Protein 2CIO (pdb70)

Sequence (216 aa):
IPEEYVDWRQQKGAVVTPVKNQGSSCGSWAFSAVVTIIEGIIKIRTGNLNQYSEQELLDCDRRSYGCNGGYPWSSALQQLLVAQYGIHYRNNTYPYEGVVQRYCRSRREEKGPYAAKTDGVRQVQPYNEGALLYSIANQPVSVVVLEAAGKDFQLYRRGGIFVGPCGNNKVDHAVAAVGYGPNYILIIKNSWGTGWGENGYIRIKRGTGNSYYGVCGLYTSSFYPVKNGGLSL

CATH classification: 3.90.70.10

Organism: Carica papaya (NCBI:txid3649)

Radius of gyration: 15.77 Å; Cα contacts (8 Å, |Δi|>4): 605; chains: 2; bounding box: 42×38×37 Å

B-factor: mean 19.83, std 9.36, range [5.25, 65.77]

Foldseek 3Di:
DDQKFFVVVVVQADAAAALPQFQQLLQLLQSQVQWVCCVVPVDRFGWASLLLLQPLVCADRSVGGHVQSSQACCAVARTAGCVLHPDDNGHDHRCQVVSDHHPGGFNHKDWFDFLDVVSVQVVLNVTKKKWWFAQPDVQNVQAAEDAAADPADQPTDHIWIFNMAHDFFTKIAARRALRHYPRRIHTYGDDDPGSCGRRSGRGIMMHTHHD/DDDDD

Solvent-accessible surface area: 9192 Å² total

Secondary structure (P-SEA, 3-state):
cccccccccccccccccccccccccaaaaaaaaaaaaaaaccbbbbbbaaaaaaccccccccccccaaaaaaaaaaccccccccccccccccccccccccccccccccccccccccaaaaaaaaaabbbbbccccccccccccccccccccccccccbbbbbccccccbbbbbbcccccccccccccccccccccccccccccbbbbbbcc/ccccc

GO terms:
  GO:0005515 protein binding (F, IPI)
  GO:0097655 serpin family protein binding (F, IPI)

Structure (mmCIF, N/CA/C/O backbone):
data_2CIO
#
_entry.id   2CIO
#
_cell.length_a   42.323
_cell.length_b   46.118
_cell.length_c   95.697
_cell.angle_alpha   90.00
_cell.angle_beta   90.00
_cell.angle_gamma   90.00
#
_symmetry.space_group_name_H-M   'P 21 21 21'
#
loop_
_entity.id
_entity.type
_entity.pdbx_description
1 polymer PAPAIN
2 polymer 'INHIBITOR OF CYSTEINE PEPTIDASE'
3 non-polymer GLYCEROL
4 non-polymer 'ACETATE ION'
5 water water
#
loop_
_atom_site.group_PDB
_atom_site.id
_atom_site.type_symbol
_atom_site.label_atom_id
_atom_site.label_alt_id
_atom_site.label_comp_id
_atom_site.label_asym_id
_atom_site.label_entity_id
_atom_site.label_seq_id
_atom_site.pdbx_PDB_ins_code
_atom_site.Cartn_x
_atom_site.Cartn_y
_atom_site.Cartn_z
_atom_site.occupancy
_atom_site.B_iso_or_equiv
_atom_site.auth_seq_id
_atom_site.auth_comp_id
_atom_site.auth_asym_id
_atom_site.auth_atom_id
_atom_site.pdbx_PDB_model_num
ATOM 1 N N . ILE A 1 1 ? 23.107 -10.870 19.305 1.00 19.33 1 ILE A N 1
ATOM 2 C CA . ILE A 1 1 ? 22.750 -9.992 18.136 1.00 18.88 1 ILE A CA 1
ATOM 3 C C . ILE A 1 1 ? 23.950 -9.103 17.774 1.00 19.58 1 ILE A C 1
ATOM 4 O O . ILE A 1 1 ? 24.728 -8.741 18.663 1.00 19.31 1 ILE A O 1
ATOM 9 N N . PRO A 1 2 ? 24.102 -8.752 16.469 1.00 19.25 2 PRO A N 1
ATOM 10 C CA . PRO A 1 2 ? 25.293 -8.043 15.994 1.00 18.93 2 PRO A CA 1
ATOM 11 C C . PRO A 1 2 ? 25.361 -6.583 16.432 1.00 17.51 2 PRO A C 1
ATOM 12 O O . PRO A 1 2 ? 24.356 -6.042 16.930 1.00 16.64 2 PRO A O 1
ATOM 16 N N . GLU A 1 3 ? 26.520 -5.939 16.229 1.00 16.25 3 GLU A N 1
ATOM 17 C CA A GLU A 1 3 ? 26.732 -4.567 16.666 0.70 15.56 3 GLU A CA 1
ATOM 18 C CA B GLU A 1 3 ? 26.690 -4.569 16.685 0.30 15.52 3 GLU A CA 1
ATOM 19 C C . GLU A 1 3 ? 25.986 -3.543 15.801 1.00 14.57 3 GLU A C 1
ATOM 20 O O . GLU A 1 3 ? 25.715 -2.436 16.251 1.00 14.17 3 GLU A O 1
ATOM 31 N N . TYR A 1 4 ? 25.677 -3.931 14.561 1.00 13.98 4 TYR A N 1
ATOM 32 C CA . TYR A 1 4 ? 24.991 -3.049 13.589 1.00 13.87 4 TYR A CA 1
ATOM 33 C C . TYR A 1 4 ? 23.814 -3.749 12.949 1.00 13.29 4 TYR A C 1
ATOM 34 O O . TYR A 1 4 ? 23.944 -4.890 12.488 1.00 13.84 4 TYR A O 1
ATOM 43 N N . VAL A 1 5 ? 22.688 -3.033 12.860 1.00 12.34 5 VAL A N 1
ATOM 44 C CA . VAL A 1 5 ? 21.554 -3.470 12.078 1.00 12.69 5 VAL A CA 1
ATOM 45 C C . VAL A 1 5 ? 21.021 -2.239 11.372 1.00 11.76 5 VAL A C 1
ATOM 46 O O . VAL A 1 5 ? 20.875 -1.165 11.995 1.00 11.62 5 VAL A O 1
ATOM 50 N N . ASP A 1 6 ? 20.733 -2.381 10.084 1.00 12.37 6 ASP A N 1
ATOM 51 C CA . ASP A 1 6 ? 20.117 -1.258 9.378 1.00 12.57 6 ASP A CA 1
ATOM 52 C C . ASP A 1 6 ? 19.211 -1.811 8.299 1.00 12.55 6 ASP A C 1
ATOM 53 O O . ASP A 1 6 ? 19.690 -2.208 7.236 1.00 13.74 6 ASP A O 1
ATOM 58 N N . TRP A 1 7 ? 17.902 -1.811 8.574 1.00 11.67 7 TRP A N 1
ATOM 59 C CA . TRP A 1 7 ? 16.962 -2.395 7.609 1.00 12.64 7 TRP A CA 1
ATOM 60 C C . TRP A 1 7 ? 16.919 -1.661 6.288 1.00 12.96 7 TRP A C 1
ATOM 61 O O . TRP A 1 7 ? 16.492 -2.244 5.292 1.00 13.09 7 TRP A O 1
ATOM 72 N N . ARG A 1 8 ? 17.395 -0.422 6.263 1.00 13.31 8 ARG A N 1
ATOM 73 C CA . ARG A 1 8 ? 17.418 0.323 4.982 1.00 15.00 8 ARG A CA 1
ATOM 74 C C . ARG A 1 8 ? 18.353 -0.338 4.009 1.00 17.75 8 ARG A C 1
ATOM 75 O O . ARG A 1 8 ? 18.073 -0.380 2.818 1.00 18.27 8 ARG A O 1
ATOM 83 N N . GLN A 1 9 ? 19.455 -0.858 4.542 1.00 19.11 9 GLN A N 1
ATOM 84 C CA A GLN A 1 9 ? 20.492 -1.442 3.692 0.70 21.15 9 GLN A CA 1
ATOM 85 C CA B GLN A 1 9 ? 20.531 -1.493 3.768 0.30 20.73 9 GLN A CA 1
ATOM 86 C C . GLN A 1 9 ? 20.082 -2.816 3.182 1.00 21.67 9 GLN A C 1
ATOM 87 O O . GLN A 1 9 ? 20.652 -3.315 2.195 1.00 22.64 9 GLN A O 1
ATOM 98 N N . LYS A 1 10 ? 19.072 -3.404 3.810 1.00 22.48 10 LYS A N 1
ATOM 99 C CA . LYS A 1 10 ? 18.526 -4.676 3.374 1.00 22.95 10 LYS A CA 1
ATOM 100 C C . LYS A 1 10 ? 17.290 -4.506 2.471 1.00 22.48 10 LYS A C 1
ATOM 101 O O . LYS A 1 10 ? 16.599 -5.488 2.163 1.00 24.16 10 LYS A O 1
ATOM 107 N N . GLY A 1 11 ? 17.052 -3.272 2.019 1.00 20.50 11 GLY A N 1
ATOM 108 C CA . GLY A 1 11 ? 15.917 -2.970 1.139 1.00 18.31 11 GLY A CA 1
ATOM 109 C C . GLY A 1 11 ? 14.551 -3.189 1.790 1.00 17.34 11 GLY A C 1
ATOM 110 O O . GLY A 1 11 ? 13.572 -3.475 1.081 1.00 17.41 11 GLY A O 1
ATOM 111 N N . ALA A 1 12 ? 14.463 -3.014 3.118 1.00 15.77 12 ALA A N 1
ATOM 112 C CA . ALA A 1 12 ? 13.198 -3.252 3.854 1.00 14.60 12 ALA A CA 1
ATOM 113 C C . ALA A 1 12 ? 12.508 -1.957 4.352 1.00 13.28 12 ALA A C 1
ATOM 114 O O . ALA A 1 12 ? 11.546 -2.003 5.107 1.00 13.30 12 ALA A O 1
ATOM 116 N N . VAL A 1 13 ? 13.010 -0.810 3.914 1.00 11.57 13 VAL A N 1
ATOM 117 C CA A VAL A 1 13 ? 12.483 0.487 4.341 0.70 10.82 13 VAL A CA 1
ATOM 118 C CA B VAL A 1 13 ? 12.434 0.470 4.325 0.30 11.52 13 VAL A CA 1
ATOM 119 C C . VAL A 1 13 ? 12.192 1.353 3.111 1.00 10.63 13 VAL A C 1
ATOM 120 O O . VAL A 1 13 ? 13.025 1.468 2.227 1.00 12.07 13 VAL A O 1
ATOM 127 N N . THR A 1 14 ? 11.005 1.938 3.058 1.00 9.42 14 THR A N 1
ATOM 128 C CA . THR A 1 14 ? 10.606 2.807 1.964 1.00 9.09 14 THR A CA 1
ATOM 129 C C . THR A 1 14 ? 11.003 4.285 2.245 1.00 9.02 14 THR A C 1
ATOM 130 O O . THR A 1 14 ? 11.480 4.631 3.341 1.00 9.63 14 THR A O 1
ATOM 134 N N . PRO A 1 15 ? 10.832 5.190 1.256 1.00 9.27 15 PRO A N 1
ATOM 135 C CA . PRO A 1 15 ? 11.219 6.587 1.523 1.00 9.52 15 PRO A CA 1
ATOM 136 C C . PRO A 1 15 ? 10.524 7.248 2.733 1.00 8.75 15 PRO A C 1
ATOM 137 O O . PRO A 1 15 ? 9.436 6.818 3.164 1.00 9.31 15 PRO A O 1
ATOM 141 N N . VAL A 1 16 ? 11.159 8.284 3.271 1.00 8.55 16 VAL A N 1
ATOM 142 C CA . VAL A 1 16 ? 10.610 9.045 4.397 1.00 9.15 16 VAL A CA 1
ATOM 143 C C . VAL A 1 16 ? 9.378 9.811 3.967 1.00 8.89 16 VAL A C 1
ATOM 144 O O . VAL A 1 16 ? 9.342 10.449 2.888 1.00 9.15 16 VAL A O 1
ATOM 148 N N . LYS A 1 17 ? 8.383 9.765 4.862 1.00 7.83 17 LYS A N 1
ATOM 149 C CA . LYS A 1 17 ? 7.091 10.364 4.620 1.00 9.40 17 LYS A CA 1
ATOM 150 C C . LYS A 1 17 ? 6.908 11.594 5.506 1.00 9.05 17 LYS A C 1
ATOM 151 O O . LYS A 1 17 ? 7.707 11.838 6.446 1.00 9.57 17 LYS A O 1
ATOM 157 N N . ASN A 1 18 ? 5.837 12.344 5.234 1.00 10.27 18 ASN A N 1
ATOM 158 C CA . ASN A 1 18 ? 5.538 13.571 5.982 1.00 10.78 18 ASN A CA 1
ATOM 159 C C . ASN A 1 18 ? 4.085 13.517 6.382 1.00 10.86 18 ASN A C 1
ATOM 160 O O . ASN A 1 18 ? 3.212 13.609 5.521 1.00 11.86 18 ASN A O 1
ATOM 165 N N . GLN A 1 19 ? 3.821 13.388 7.684 1.00 10.08 19 GLN A N 1
ATOM 166 C CA . GLN A 1 19 ? 2.444 13.314 8.145 1.00 11.26 19 GLN A CA 1
ATOM 167 C C . GLN A 1 19 ? 1.758 14.676 7.993 1.00 12.17 19 GLN A C 1
ATOM 168 O O . GLN A 1 19 ? 0.519 14.743 8.018 1.00 12.27 19 GLN A O 1
ATOM 174 N N . GLY A 1 20 ? 2.531 15.750 7.842 1.00 12.02 20 GLY A N 1
ATOM 175 C CA . GLY A 1 20 ? 1.950 17.084 7.734 1.00 15.20 20 GLY A CA 1
ATOM 176 C C . GLY A 1 20 ? 1.261 17.528 9.031 1.00 16.57 20 GLY A C 1
ATOM 177 O O . GLY A 1 20 ? 1.635 17.113 10.132 1.00 17.07 20 GLY A O 1
ATOM 178 N N . SER A 1 21 ? 0.236 18.362 8.869 1.00 17.96 21 SER A N 1
ATOM 179 C CA A SER A 1 21 ? -0.498 18.958 9.991 0.80 19.69 21 SER A CA 1
ATOM 180 C CA B SER A 1 21 ? -0.502 18.947 9.991 0.20 18.42 21 SER A CA 1
ATOM 181 C C . SER A 1 21 ? -1.640 18.023 10.420 1.00 19.20 21 SER A C 1
ATOM 182 O O . SER A 1 21 ? -2.823 18.413 10.444 1.00 21.48 21 SER A O 1
ATOM 187 N N . CYS A 1 22 ? -1.291 16.791 10.747 1.00 16.40 22 CYS A N 1
ATOM 188 C CA . CYS A 1 22 ? -2.241 15.758 11.147 1.00 14.70 22 CYS A CA 1
ATOM 189 C C . CYS A 1 22 ? -1.495 14.850 12.121 1.00 14.55 22 CYS A C 1
ATOM 190 O O . CYS A 1 22 ? -0.361 14.432 11.831 1.00 13.65 22 CYS A O 1
ATOM 193 N N . GLY A 1 23 ? -2.099 14.543 13.277 1.00 14.04 23 GLY A N 1
ATOM 194 C CA . GLY A 1 23 ? -1.472 13.647 14.259 1.00 13.36 23 GLY A CA 1
ATOM 195 C C . GLY A 1 23 ? -1.675 12.181 13.923 1.00 13.27 23 GLY A C 1
ATOM 196 O O . GLY A 1 23 ? -2.291 11.415 14.670 1.00 14.31 23 GLY A O 1
ATOM 197 N N . SER A 1 24 ? -1.161 11.804 12.752 1.00 11.41 24 SER A N 1
ATOM 198 C CA . SER A 1 24 ? -1.316 10.450 12.219 1.00 10.27 24 SER A CA 1
ATOM 199 C C . SER A 1 24 ? -0.036 9.618 12.354 1.00 10.10 24 SER A C 1
ATOM 200 O O . SER A 1 24 ? 0.094 8.541 11.751 1.00 9.81 24 SER A O 1
ATOM 212 N N . TRP A 1 26 ? 0.930 7.570 14.482 1.00 10.13 26 TRP A N 1
ATOM 213 C CA . TRP A 1 26 ? 0.659 6.211 14.877 1.00 10.99 26 TRP A CA 1
ATOM 214 C C . TRP A 1 26 ? 0.450 5.298 13.673 1.00 10.48 26 TRP A C 1
ATOM 215 O O . TRP A 1 26 ? 0.865 4.134 13.662 1.00 11.15 26 TRP A O 1
ATOM 226 N N . ALA A 1 27 ? -0.227 5.832 12.654 1.00 10.81 27 ALA A N 1
ATOM 227 C CA . ALA A 1 27 ? -0.462 5.103 11.410 1.00 10.55 27 ALA A CA 1
ATOM 228 C C . ALA A 1 27 ? 0.828 4.977 10.579 1.00 9.11 27 ALA A C 1
ATOM 229 O O . ALA A 1 27 ? 1.088 3.933 9.965 1.00 10.62 27 ALA A O 1
ATOM 231 N N . PHE A 1 28 ? 1.627 6.057 10.556 1.00 8.75 28 PHE A N 1
ATOM 232 C CA . PHE A 1 28 ? 2.932 6.005 9.869 1.00 8.54 28 PHE A CA 1
ATOM 233 C C . PHE A 1 28 ? 3.821 4.959 10.501 1.00 9.02 28 PHE A C 1
ATOM 234 O O . PHE A 1 28 ? 4.413 4.118 9.802 1.00 9.85 28 PHE A O 1
ATOM 242 N N . SER A 1 29 ? 3.897 5.002 11.823 1.00 9.43 29 SER A N 1
ATOM 243 C CA . SER A 1 29 ? 4.683 4.034 12.593 1.00 10.53 29 SER A CA 1
ATOM 244 C C . SER A 1 29 ? 4.300 2.579 12.286 1.00 10.31 29 SER A C 1
ATOM 245 O O . SER A 1 29 ? 5.126 1.725 11.932 1.00 11.10 29 SER A O 1
ATOM 248 N N . ALA A 1 30 ? 2.995 2.300 12.357 1.00 9.76 30 ALA A N 1
ATOM 249 C CA . ALA A 1 30 ? 2.517 0.964 12.049 1.00 11.10 30 ALA A CA 1
ATOM 250 C C . ALA A 1 30 ? 2.905 0.572 10.601 1.00 10.40 30 ALA A C 1
ATOM 251 O O . ALA A 1 30 ? 3.401 -0.546 10.333 1.00 11.58 30 ALA A O 1
ATOM 253 N N . VAL A 1 31 ? 2.692 1.492 9.642 1.00 10.12 31 VAL A N 1
ATOM 254 C CA . VAL A 1 31 ? 2.988 1.145 8.256 1.00 10.55 31 VAL A CA 1
ATOM 255 C C . VAL A 1 31 ? 4.471 0.797 8.051 1.00 10.63 31 VAL A C 1
ATOM 256 O O . VAL A 1 31 ? 4.790 -0.124 7.306 1.00 10.69 31 VAL A O 1
ATOM 260 N N . VAL A 1 32 ? 5.376 1.504 8.734 1.00 9.75 32 VAL A N 1
ATOM 261 C CA . VAL A 1 32 ? 6.810 1.174 8.555 1.00 9.84 32 VAL A CA 1
ATOM 262 C C . VAL A 1 32 ? 7.060 -0.296 8.922 1.00 10.39 32 VAL A C 1
ATOM 263 O O . VAL A 1 32 ? 7.800 -0.989 8.244 1.00 11.46 32 VAL A O 1
ATOM 267 N N . THR A 1 33 ? 6.427 -0.743 10.002 1.00 12.03 33 THR A N 1
ATOM 268 C CA . THR A 1 33 ? 6.642 -2.109 10.444 1.00 12.51 33 THR A CA 1
ATOM 269 C C . THR A 1 33 ? 6.052 -3.127 9.476 1.00 12.74 33 THR A C 1
ATOM 270 O O . THR A 1 33 ? 6.604 -4.206 9.295 1.00 13.69 33 THR A O 1
ATOM 274 N N . ILE A 1 34 ? 4.917 -2.768 8.870 1.00 12.46 34 ILE A N 1
ATOM 275 C CA A ILE A 1 34 ? 4.280 -3.648 7.877 0.60 12.86 34 ILE A CA 1
ATOM 276 C CA B ILE A 1 34 ? 4.272 -3.639 7.874 0.40 13.07 34 ILE A CA 1
ATOM 277 C C . ILE A 1 34 ? 5.106 -3.736 6.594 1.00 12.59 34 ILE A C 1
ATOM 278 O O . ILE A 1 34 ? 5.321 -4.821 6.037 1.00 14.04 34 ILE A O 1
ATOM 287 N N . GLU A 1 35 ? 5.585 -2.592 6.112 1.00 12.68 35 GLU A N 1
ATOM 288 C CA . GLU A 1 35 ? 6.461 -2.569 4.959 1.00 13.25 35 GLU A CA 1
ATOM 289 C C . GLU A 1 35 ? 7.681 -3.443 5.205 1.00 13.81 35 GLU A C 1
ATOM 290 O O . GLU A 1 35 ? 8.066 -4.223 4.349 1.00 14.73 35 GLU A O 1
ATOM 296 N N . GLY A 1 36 ? 8.242 -3.321 6.399 1.00 14.92 36 GLY A N 1
ATOM 297 C CA . GLY A 1 36 ? 9.393 -4.140 6.800 1.00 15.30 36 GLY A CA 1
ATOM 298 C C . GLY A 1 36 ? 9.112 -5.632 6.863 1.00 17.00 36 GLY A C 1
ATOM 299 O O . GLY A 1 36 ? 9.860 -6.410 6.260 1.00 17.56 36 GLY A O 1
ATOM 300 N N . ILE A 1 37 ? 8.045 -6.038 7.566 1.00 17.73 37 ILE A N 1
ATOM 301 C CA . ILE A 1 37 ? 7.795 -7.489 7.725 1.00 18.98 37 ILE A CA 1
ATOM 302 C C . ILE A 1 37 ? 7.405 -8.148 6.391 1.00 19.76 37 ILE A C 1
ATOM 303 O O . ILE A 1 37 ? 7.772 -9.294 6.108 1.00 20.17 37 ILE A O 1
ATOM 308 N N . ILE A 1 38 ? 6.687 -7.412 5.545 1.00 19.06 38 ILE A N 1
ATOM 309 C CA . ILE A 1 38 ? 6.384 -7.950 4.222 1.00 20.02 38 ILE A CA 1
ATOM 310 C C . ILE A 1 38 ? 7.646 -8.202 3.380 1.00 20.44 38 ILE A C 1
ATOM 311 O O . ILE A 1 38 ? 7.771 -9.250 2.742 1.00 21.22 38 ILE A O 1
ATOM 316 N N . LYS A 1 39 ? 8.581 -7.245 3.375 1.00 20.37 39 LYS A N 1
ATOM 317 C CA . LYS A 1 39 ? 9.853 -7.453 2.675 1.00 20.47 39 LYS A CA 1
ATOM 318 C C . LYS A 1 39 ? 10.616 -8.662 3.215 1.00 21.23 39 LYS A C 1
ATOM 319 O O . LYS A 1 39 ? 11.118 -9.484 2.440 1.00 21.31 39 LYS A O 1
ATOM 325 N N . ILE A 1 40 ? 10.674 -8.772 4.536 1.00 21.31 40 ILE A N 1
ATOM 326 C CA . ILE A 1 40 ? 11.454 -9.839 5.183 1.00 23.01 40 ILE A CA 1
ATOM 327 C C . ILE A 1 40 ? 10.849 -11.203 4.836 1.00 24.27 40 ILE A C 1
ATOM 328 O O . ILE A 1 40 ? 11.583 -12.141 4.480 1.00 24.79 40 ILE A O 1
ATOM 333 N N . ARG A 1 41 ? 9.522 -11.292 4.877 1.00 24.91 41 ARG A N 1
ATOM 334 C CA . ARG A 1 41 ? 8.842 -12.585 4.681 1.00 26.83 41 ARG A CA 1
ATOM 335 C C . ARG A 1 41 ? 8.606 -12.960 3.225 1.00 27.41 41 ARG A C 1
ATOM 336 O O . ARG A 1 41 ? 8.561 -14.146 2.907 1.00 28.51 41 ARG A O 1
ATOM 344 N N . THR A 1 42 ? 8.464 -11.982 2.334 1.00 27.20 42 THR A N 1
ATOM 345 C CA . THR A 1 42 ? 8.084 -12.258 0.941 1.00 27.27 42 THR A CA 1
ATOM 346 C C . THR A 1 42 ? 9.155 -11.844 -0.071 1.00 26.85 42 THR A C 1
ATOM 347 O O . THR A 1 42 ? 9.135 -12.268 -1.229 1.00 27.74 42 THR A O 1
ATOM 351 N N . GLY A 1 43 ? 10.097 -11.011 0.368 1.00 25.52 43 GLY A N 1
ATOM 352 C CA . GLY A 1 43 ? 11.107 -10.459 -0.525 1.00 24.31 43 GLY A CA 1
ATOM 353 C C . GLY A 1 43 ? 10.692 -9.273 -1.374 1.00 23.79 43 GLY A C 1
ATOM 354 O O . GLY A 1 43 ? 11.472 -8.807 -2.201 1.00 24.23 43 GLY A O 1
ATOM 355 N N . ASN A 1 44 ? 9.478 -8.758 -1.152 1.00 23.32 44 ASN A N 1
ATOM 356 C CA . ASN A 1 44 ? 8.988 -7.595 -1.872 1.00 22.79 44 ASN A CA 1
ATOM 357 C C . ASN A 1 44 ? 8.841 -6.393 -0.959 1.00 20.49 44 ASN A C 1
ATOM 358 O O . ASN A 1 44 ? 8.221 -6.508 0.089 1.00 20.46 44 ASN A O 1
ATOM 363 N N . LEU A 1 45 ? 9.402 -5.270 -1.382 1.00 18.53 45 LEU A N 1
ATOM 364 C CA . LEU A 1 45 ? 9.191 -3.995 -0.678 1.00 17.49 45 LEU A CA 1
ATOM 365 C C . LEU A 1 45 ? 8.084 -3.214 -1.364 1.00 16.96 45 LEU A C 1
ATOM 366 O O . LEU A 1 45 ? 8.182 -2.884 -2.538 1.00 17.52 45 LEU A O 1
ATOM 371 N N . ASN A 1 46 ? 7.027 -2.945 -0.616 1.00 15.88 46 ASN A N 1
ATOM 372 C CA . ASN A 1 46 ? 5.893 -2.168 -1.116 1.00 15.48 46 ASN A CA 1
ATOM 373 C C . ASN A 1 46 ? 5.599 -1.068 -0.102 1.00 14.83 46 ASN A C 1
ATOM 374 O O . ASN A 1 46 ? 5.968 -1.189 1.070 1.00 15.33 46 ASN A O 1
ATOM 379 N N . GLN A 1 47 ? 4.910 -0.033 -0.550 1.00 13.54 47 GLN A N 1
ATOM 380 C CA . GLN A 1 47 ? 4.353 0.985 0.360 1.00 12.17 47 GLN A CA 1
ATOM 381 C C . GLN A 1 47 ? 2.910 0.646 0.684 1.00 12.39 47 GLN A C 1
ATOM 382 O O . GLN A 1 47 ? 2.132 0.293 -0.230 1.00 12.84 47 GLN A O 1
ATOM 388 N N . TYR A 1 48 ? 2.556 0.751 1.964 1.00 10.76 48 TYR A N 1
ATOM 389 C CA . TYR A 1 48 ? 1.186 0.478 2.415 1.00 11.39 48 TYR A CA 1
ATOM 390 C C . TYR A 1 48 ? 0.519 1.734 2.960 1.00 10.37 48 TYR A C 1
ATOM 391 O O . TYR A 1 48 ? 1.175 2.760 3.166 1.00 10.32 48 TYR A O 1
ATOM 400 N N . SER A 1 49 ? -0.799 1.661 3.139 1.00 9.16 49 SER A N 1
ATOM 401 C CA . SER A 1 49 ? -1.590 2.870 3.329 1.00 9.26 49 SER A CA 1
ATOM 402 C C . SER A 1 49 ? -1.729 3.372 4.771 1.00 9.43 49 SER A C 1
ATOM 403 O O . SER A 1 49 ? -2.504 2.832 5.568 1.00 10.30 49 SER A O 1
ATOM 406 N N . GLU A 1 50 ? -1.026 4.450 5.104 1.00 9.39 50 GLU A N 1
ATOM 407 C CA . GLU A 1 50 ? -1.306 5.141 6.382 1.00 9.23 50 GLU A CA 1
ATOM 408 C C . GLU A 1 50 ? -2.752 5.684 6.414 1.00 8.93 50 GLU A C 1
ATOM 409 O O . GLU A 1 50 ? -3.413 5.682 7.463 1.00 9.31 50 GLU A O 1
ATOM 415 N N . GLN A 1 51 ? -3.227 6.194 5.265 1.00 8.63 51 GLN A N 1
ATOM 416 C CA . GLN A 1 51 ? -4.553 6.816 5.207 1.00 7.75 51 GLN A CA 1
ATOM 417 C C . GLN A 1 51 ? -5.668 5.829 5.610 1.00 9.03 51 GLN A C 1
ATOM 418 O O . GLN A 1 51 ? -6.662 6.211 6.255 1.00 9.78 51 GLN A O 1
ATOM 424 N N . GLU A 1 52 ? -5.494 4.578 5.243 1.00 9.03 52 GLU A N 1
ATOM 425 C CA . GLU A 1 52 ? -6.489 3.558 5.545 1.00 9.85 52 GLU A CA 1
ATOM 426 C C . GLU A 1 52 ? -6.593 3.384 7.043 1.00 10.08 52 GLU A C 1
ATOM 427 O O . GLU A 1 52 ? -7.709 3.265 7.612 1.00 11.89 52 GLU A O 1
ATOM 433 N N . LEU A 1 53 ? -5.438 3.357 7.698 1.00 10.88 53 LEU A N 1
ATOM 434 C CA . LEU A 1 53 ? -5.438 3.231 9.154 1.00 10.49 53 LEU A CA 1
ATOM 435 C C . LEU A 1 53 ? -6.056 4.473 9.771 1.00 11.00 53 LEU A C 1
ATOM 436 O O . LEU A 1 53 ? -6.908 4.377 10.688 1.00 11.95 53 LEU A O 1
ATOM 441 N N . LEU A 1 54 ? -5.722 5.656 9.227 1.00 11.08 54 LEU A N 1
ATOM 442 C CA . LEU A 1 54 ? -6.256 6.905 9.734 1.00 12.10 54 LEU A CA 1
ATOM 443 C C . LEU A 1 54 ? -7.803 6.900 9.653 1.00 11.23 54 LEU A C 1
ATOM 444 O O . LEU A 1 54 ? -8.499 7.289 10.602 1.00 12.18 54 LEU A O 1
ATOM 449 N N . ASP A 1 55 ? -8.328 6.421 8.527 1.00 10.92 55 ASP A N 1
ATOM 450 C CA . ASP A 1 55 ? -9.766 6.498 8.271 1.00 11.31 55 ASP A CA 1
ATOM 451 C C . ASP A 1 55 ? -10.503 5.343 8.940 1.00 13.15 55 ASP A C 1
ATOM 452 O O . ASP A 1 55 ? -11.720 5.446 9.219 1.00 15.02 55 ASP A O 1
ATOM 457 N N . CYS A 1 56 ? -9.822 4.219 9.119 1.00 13.01 56 CYS A N 1
ATOM 458 C CA . CYS A 1 56 ? -10.512 2.954 9.485 1.00 13.68 56 CYS A CA 1
ATOM 459 C C . CYS A 1 56 ? -10.303 2.445 10.905 1.00 15.47 56 CYS A C 1
ATOM 460 O O . CYS A 1 56 ? -11.145 1.752 11.428 1.00 15.83 56 CYS A O 1
ATOM 463 N N . ASP A 1 57 ? -9.181 2.771 11.520 1.00 14.82 57 ASP A N 1
ATOM 464 C CA . ASP A 1 57 ? -8.985 2.350 12.912 1.00 15.27 57 ASP A CA 1
ATOM 465 C C . ASP A 1 57 ? -9.681 3.337 13.837 1.00 16.08 57 ASP A C 1
ATOM 466 O O . ASP A 1 57 ? -9.084 4.336 14.274 1.00 16.10 57 ASP A O 1
ATOM 471 N N . ARG A 1 58 ? -10.958 3.059 14.152 1.00 16.79 58 ARG A N 1
ATOM 472 C CA . ARG A 1 58 ? -11.753 3.999 14.931 1.00 18.27 58 ARG A CA 1
ATOM 473 C C . ARG A 1 58 ? -11.588 3.869 16.456 1.00 18.75 58 ARG A C 1
ATOM 474 O O . ARG A 1 58 ? -12.234 4.593 17.210 1.00 19.82 58 ARG A O 1
ATOM 482 N N . ARG A 1 59 ? -10.673 2.992 16.885 1.00 18.85 59 ARG A N 1
ATOM 483 C CA . ARG A 1 59 ? -10.203 3.003 18.276 1.00 19.54 59 ARG A CA 1
ATOM 484 C C . ARG A 1 59 ? -9.233 4.160 18.477 1.00 18.90 59 ARG A C 1
ATOM 485 O O . ARG A 1 59 ? -9.110 4.728 19.574 1.00 19.79 59 ARG A O 1
ATOM 493 N N . SER A 1 60 ? -8.539 4.508 17.393 1.00 18.47 60 SER A N 1
ATOM 494 C CA . SER A 1 60 ? -7.708 5.691 17.377 1.00 18.25 60 SER A CA 1
ATOM 495 C C . SER A 1 60 ? -8.530 6.932 17.027 1.00 18.58 60 SER A C 1
ATOM 496 O O . SER A 1 60 ? -9.766 6.826 16.774 1.00 18.79 60 SER A O 1
ATOM 499 N N . TYR A 1 61 ? -7.879 8.099 17.026 1.00 18.27 61 TYR A N 1
ATOM 500 C CA . TYR A 1 61 ? -8.574 9.373 16.947 1.00 18.96 61 TYR A CA 1
ATOM 501 C C . TYR A 1 61 ? -8.201 10.211 15.729 1.00 17.43 61 TYR A C 1
ATOM 502 O O . TYR A 1 61 ? -8.161 11.448 15.767 1.00 16.98 61 TYR A O 1
ATOM 511 N N . GLY A 1 62 ? -7.935 9.516 14.636 1.00 15.80 62 GLY A N 1
ATOM 512 C CA . GLY A 1 62 ? -7.677 10.205 13.381 1.00 16.35 62 GLY A CA 1
ATOM 513 C C . GLY A 1 62 ? -6.461 11.123 13.489 1.00 15.51 62 GLY A C 1
ATOM 514 O O . GLY A 1 62 ? -5.395 10.678 13.914 1.00 15.24 62 GLY A O 1
ATOM 515 N N . CYS A 1 63 ? -6.628 12.371 13.059 1.00 15.54 63 CYS A N 1
ATOM 516 C CA . CYS A 1 63 ? -5.579 13.374 13.128 1.00 16.03 63 CYS A CA 1
ATOM 517 C C . CYS A 1 63 ? -5.326 13.895 14.541 1.00 16.39 63 CYS A C 1
ATOM 518 O O . CYS A 1 63 ? -4.466 14.747 14.707 1.00 16.56 63 CYS A O 1
ATOM 521 N N . ASN A 1 64 ? -6.082 13.411 15.527 1.00 17.73 64 ASN A N 1
ATOM 522 C CA . ASN A 1 64 ? -5.815 13.780 16.937 1.00 18.73 64 ASN A CA 1
ATOM 523 C C . ASN A 1 64 ? -4.994 12.732 17.717 1.00 19.10 64 ASN A C 1
ATOM 524 O O . ASN A 1 64 ? -4.912 12.745 18.955 1.00 20.63 64 ASN A O 1
ATOM 529 N N . GLY A 1 65 ? -4.361 11.815 17.002 1.00 17.18 65 GLY A N 1
ATOM 530 C CA . GLY A 1 65 ? -3.548 10.800 17.656 1.00 17.33 65 GLY A CA 1
ATOM 531 C C . GLY A 1 65 ? -4.209 9.452 17.674 1.00 17.19 65 GLY A C 1
ATOM 532 O O . GLY A 1 65 ? -5.366 9.306 17.235 1.00 18.37 65 GLY A O 1
ATOM 533 N N . GLY A 1 66 ? -3.489 8.450 18.146 1.00 16.46 66 GLY A N 1
ATOM 534 C CA . GLY A 1 66 ? -3.921 7.061 18.066 1.00 17.40 66 GLY A CA 1
ATOM 535 C C . GLY A 1 66 ? -2.901 6.056 18.540 1.00 17.27 66 GLY A C 1
ATOM 536 O O . GLY A 1 66 ? -1.889 6.437 19.135 1.00 18.32 66 GLY A O 1
ATOM 537 N N . TYR A 1 67 ? -3.141 4.789 18.226 1.00 18.04 67 TYR A N 1
ATOM 538 C CA . TYR A 1 67 ? -2.418 3.679 18.832 1.00 19.26 67 TYR A CA 1
ATOM 539 C C . TYR A 1 67 ? -1.815 2.765 17.799 1.00 18.26 67 TYR A C 1
ATOM 540 O O . TYR A 1 67 ? -2.515 2.095 17.072 1.00 17.85 67 TYR A O 1
ATOM 549 N N . PRO A 1 68 ? -0.471 2.735 17.708 1.00 17.33 68 PRO A N 1
ATOM 550 C CA . PRO A 1 68 ? 0.130 1.812 16.764 1.00 16.80 68 PRO A CA 1
ATOM 551 C C . PRO A 1 68 ? -0.331 0.364 16.898 1.00 16.69 68 PRO A C 1
ATOM 552 O O . PRO A 1 68 ? -0.447 -0.322 15.879 1.00 17.39 68 PRO A O 1
ATOM 556 N N . TRP A 1 69 ? -0.552 -0.117 18.136 1.00 18.04 69 TRP A N 1
ATOM 557 C CA . TRP A 1 69 ? -0.925 -1.525 18.291 1.00 18.59 69 TRP A CA 1
ATOM 558 C C . TRP A 1 69 ? -2.346 -1.807 17.771 1.00 18.25 69 TRP A C 1
ATOM 559 O O . TRP A 1 69 ? -2.594 -2.883 17.214 1.00 18.83 69 TRP A O 1
ATOM 570 N N . SER A 1 70 ? -3.217 -0.814 17.908 1.00 18.44 70 SER A N 1
ATOM 571 C CA A SER A 1 70 ? -4.580 -0.888 17.347 0.70 18.59 70 SER A CA 1
ATOM 572 C CA B SER A 1 70 ? -4.573 -0.907 17.356 0.30 18.50 70 SER A CA 1
ATOM 573 C C . SER A 1 70 ? -4.532 -0.907 15.828 1.00 18.51 70 SER A C 1
ATOM 574 O O . SER A 1 70 ? -5.199 -1.701 15.196 1.00 18.76 70 SER A O 1
ATOM 579 N N . ALA A 1 71 ? -3.699 -0.041 15.238 1.00 18.01 71 ALA A N 1
ATOM 580 C CA . ALA A 1 71 ? -3.511 -0.097 13.797 1.00 17.34 71 ALA A CA 1
ATOM 581 C C . ALA A 1 71 ? -2.987 -1.461 13.326 1.00 16.66 71 ALA A C 1
ATOM 582 O O . ALA A 1 71 ? -3.428 -2.014 12.323 1.00 17.26 71 ALA A O 1
ATOM 584 N N . LEU A 1 72 ? -2.014 -2.017 14.062 1.00 16.15 72 LEU A N 1
ATOM 585 C CA . LEU A 1 72 ? -1.429 -3.283 13.678 1.00 18.03 72 LEU A CA 1
ATOM 586 C C . LEU A 1 72 ? -2.407 -4.461 13.776 1.00 18.83 72 LEU A C 1
ATOM 587 O O . LEU A 1 72 ? -2.367 -5.403 12.973 1.00 20.17 72 LEU A O 1
ATOM 592 N N . GLN A 1 73 ? -3.290 -4.401 14.740 1.00 21.26 73 GLN A N 1
ATOM 593 C CA A GLN A 1 73 ? -4.329 -5.429 14.853 0.50 21.62 73 GLN A CA 1
ATOM 594 C CA B GLN A 1 73 ? -4.301 -5.455 14.831 0.50 22.22 73 GLN A CA 1
ATOM 595 C C . GLN A 1 73 ? -5.346 -5.394 13.700 1.00 22.52 73 GLN A C 1
ATOM 596 O O . GLN A 1 73 ? -5.838 -6.435 13.264 1.00 23.19 73 GLN A O 1
ATOM 607 N N . LEU A 1 74 ? -5.618 -4.189 13.191 1.00 22.59 74 LEU A N 1
ATOM 608 C CA A LEU A 1 74 ? -6.512 -4.029 12.036 0.50 22.31 74 LEU A CA 1
ATOM 609 C CA B LEU A 1 74 ? -6.507 -4.021 12.032 0.50 22.02 74 LEU A CA 1
ATOM 610 C C . LEU A 1 74 ? -5.955 -4.756 10.820 1.00 22.40 74 LEU A C 1
ATOM 611 O O . LEU A 1 74 ? -6.690 -5.431 10.103 1.00 22.19 74 LEU A O 1
ATOM 620 N N . VAL A 1 75 ? -4.650 -4.622 10.588 1.00 20.51 75 VAL A N 1
ATOM 621 C CA . VAL A 1 75 ? -4.018 -5.255 9.439 1.00 21.97 75 VAL A CA 1
ATOM 622 C C . VAL A 1 75 ? -4.020 -6.794 9.544 1.00 22.83 75 VAL A C 1
ATOM 623 O O . VAL A 1 75 ? -4.032 -7.492 8.525 1.00 23.85 75 VAL A O 1
ATOM 627 N N . ALA A 1 76 ? -3.947 -7.322 10.764 1.00 24.87 76 ALA A N 1
ATOM 628 C CA . ALA A 1 76 ? -3.899 -8.787 10.951 1.00 25.18 76 ALA A CA 1
ATOM 629 C C . ALA A 1 76 ? -5.258 -9.465 10.889 1.00 26.65 76 ALA A C 1
ATOM 630 O O . ALA A 1 76 ? -5.375 -10.606 10.353 1.00 25.45 76 ALA A O 1
ATOM 632 N N . GLN A 1 77 ? -6.240 -8.748 11.458 1.00 28.28 77 GLN A N 1
ATOM 633 C CA . GLN A 1 77 ? -7.625 -9.214 11.635 1.00 29.69 77 GLN A CA 1
ATOM 634 C C . GLN A 1 77 ? -8.566 -8.670 10.591 1.00 29.76 77 GLN A C 1
ATOM 635 O O . GLN A 1 77 ? -9.673 -9.208 10.415 1.00 30.78 77 GLN A O 1
ATOM 641 N N . TYR A 1 78 ? -8.133 -7.618 9.892 1.00 28.76 78 TYR A N 1
ATOM 642 C CA . TYR A 1 78 ? -8.690 -7.274 8.597 1.00 27.81 78 TYR A CA 1
ATOM 643 C C . TYR A 1 78 ? -7.584 -7.365 7.539 1.00 26.68 78 TYR A C 1
ATOM 644 O O . TYR A 1 78 ? -7.358 -8.437 6.990 1.00 28.29 78 TYR A O 1
ATOM 653 N N . GLY A 1 79 ? -6.852 -6.278 7.287 1.00 24.37 79 GLY A N 1
ATOM 654 C CA . GLY A 1 79 ? -5.795 -6.256 6.253 1.00 21.28 79 GLY A CA 1
ATOM 655 C C . GLY A 1 79 ? -5.447 -4.792 5.926 1.00 18.49 79 GLY A C 1
ATOM 656 O O . GLY A 1 79 ? -5.887 -3.895 6.631 1.00 17.90 79 GLY A O 1
ATOM 657 N N . ILE A 1 80 ? -4.669 -4.574 4.868 1.00 16.46 80 ILE A N 1
ATOM 658 C CA . ILE A 1 80 ? -4.259 -3.213 4.430 1.00 15.69 80 ILE A CA 1
ATOM 659 C C . ILE A 1 80 ? -3.998 -3.149 2.914 1.00 14.76 80 ILE A C 1
ATOM 660 O O . ILE A 1 80 ? -3.533 -4.124 2.298 1.00 15.72 80 ILE A O 1
ATOM 665 N N . HIS A 1 81 ? -4.306 -2.000 2.306 1.00 14.09 81 HIS A N 1
ATOM 666 C CA . HIS A 1 81 ? -4.088 -1.756 0.909 1.00 13.63 81 HIS A CA 1
ATOM 667 C C . HIS A 1 81 ? -2.741 -1.109 0.639 1.00 12.92 81 HIS A C 1
ATOM 668 O O . HIS A 1 81 ? -2.118 -0.560 1.564 1.00 13.00 81 HIS A O 1
ATOM 675 N N . TYR A 1 82 ? -2.296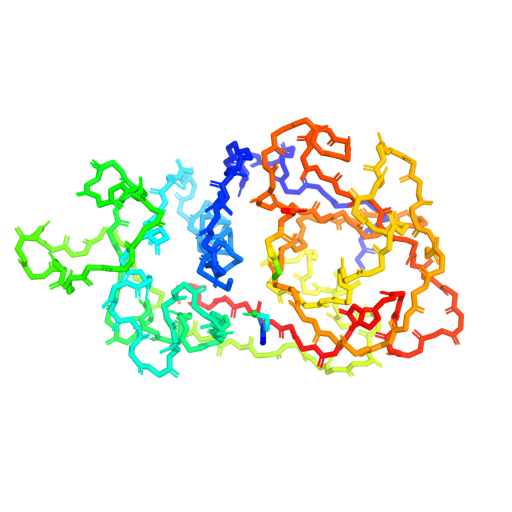 -1.174 -0.610 1.00 13.54 82 TYR A N 1
ATOM 676 C CA . TYR A 1 82 ? -1.132 -0.409 -1.065 1.00 12.94 82 TYR A CA 1
ATOM 677 C C . TYR A 1 82 ? -1.354 1.088 -0.908 1.00 11.84 82 TYR A C 1
ATOM 678 O O . TYR A 1 82 ? -2.493 1.566 -0.980 1.00 11.38 82 TYR A O 1
ATOM 687 N N . ARG A 1 83 ? -0.266 1.830 -0.666 1.00 11.21 83 ARG A N 1
ATOM 688 C CA . ARG A 1 83 ? -0.342 3.273 -0.611 1.00 10.88 83 ARG A CA 1
ATOM 689 C C . ARG A 1 83 ? -0.881 3.882 -1.892 1.00 11.97 83 ARG A C 1
ATOM 690 O O . ARG A 1 83 ? -1.670 4.816 -1.828 1.00 12.01 83 ARG A O 1
ATOM 698 N N A ASN A 1 84 ? -0.485 3.321 -3.040 0.70 12.22 84 ASN A N 1
ATOM 699 N N B ASN A 1 84 ? -0.490 3.337 -3.043 0.30 12.00 84 ASN A N 1
ATOM 700 C CA A ASN A 1 84 ? -0.951 3.829 -4.339 0.70 13.77 84 ASN A CA 1
ATOM 701 C CA B ASN A 1 84 ? -0.941 3.896 -4.319 0.30 12.67 84 ASN A CA 1
ATOM 702 C C A ASN A 1 84 ? -2.476 3.767 -4.421 0.70 12.85 84 ASN A C 1
ATOM 703 C C B ASN A 1 84 ? -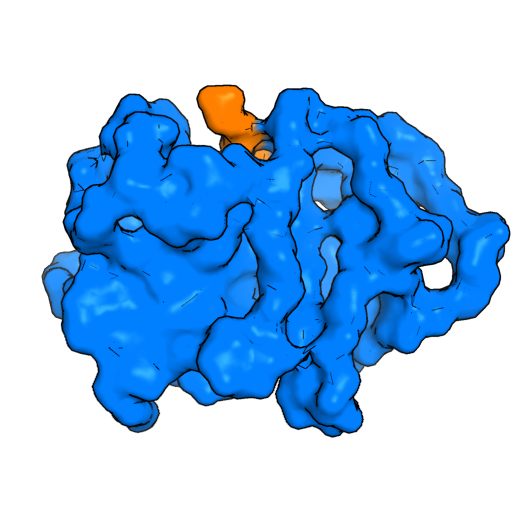2.428 3.640 -4.597 0.30 12.41 84 ASN A C 1
ATOM 704 O O A ASN A 1 84 ? -3.145 4.676 -4.967 0.70 12.87 84 ASN A O 1
ATOM 705 O O B ASN A 1 84 ? -3.013 4.277 -5.477 0.30 12.46 84 ASN A O 1
ATOM 714 N N . THR A 1 85 ? -3.021 2.699 -3.868 1.00 11.97 85 THR A N 1
ATOM 715 C CA . THR A 1 85 ? -4.474 2.477 -3.935 1.00 11.88 85 THR A CA 1
ATOM 716 C C . THR A 1 85 ? -5.221 3.388 -2.958 1.00 11.96 85 THR A C 1
ATOM 717 O O . THR A 1 85 ? -6.378 3.755 -3.193 1.00 11.92 85 THR A O 1
ATOM 721 N N . TYR A 1 86 ? -4.562 3.719 -1.850 1.00 10.11 86 TYR A N 1
ATOM 722 C CA . TYR A 1 86 ? -5.219 4.446 -0.758 1.00 9.24 86 TYR A CA 1
ATOM 723 C C . TYR A 1 86 ? -4.175 5.454 -0.215 1.00 8.89 86 TYR A C 1
ATOM 724 O O . TYR A 1 86 ? -3.564 5.250 0.872 1.00 9.21 86 TYR A O 1
ATOM 733 N N . PRO A 1 87 ? -3.900 6.497 -1.015 1.00 8.66 87 PRO A N 1
ATOM 734 C CA . PRO A 1 87 ? -2.807 7.406 -0.700 1.00 8.80 87 PRO A CA 1
ATOM 735 C C . PRO A 1 87 ? -3.103 8.365 0.438 1.00 8.90 87 PRO A C 1
ATOM 736 O O . PRO A 1 87 ? -4.271 8.529 0.867 1.00 9.04 87 PRO A O 1
ATOM 740 N N . TYR A 1 88 ? -2.043 8.998 0.914 1.00 8.91 88 TYR A N 1
ATOM 741 C CA . TYR A 1 88 ? -2.155 9.851 2.071 1.00 9.53 88 TYR A CA 1
ATOM 742 C C . TYR A 1 88 ? -2.690 11.222 1.737 1.00 10.36 88 TYR A C 1
ATOM 743 O O . TYR A 1 88 ? -2.233 11.887 0.793 1.00 13.20 88 TYR A O 1
ATOM 752 N N . GLU A 1 89 ? -3.671 11.652 2.536 1.00 10.24 89 GLU A N 1
ATOM 753 C CA . GLU A 1 89 ? -4.329 12.938 2.300 1.00 11.19 89 GLU A CA 1
ATOM 754 C C . GLU A 1 89 ? -4.132 13.944 3.431 1.00 12.31 89 GLU A C 1
ATOM 755 O O . GLU A 1 89 ? -4.339 15.135 3.257 1.00 15.39 89 GLU A O 1
ATOM 761 N N . GLY A 1 90 ? -3.761 13.464 4.612 1.00 13.38 90 GLY A N 1
ATOM 762 C CA . GLY A 1 90 ? -3.475 14.374 5.726 1.00 13.53 90 GLY A CA 1
ATOM 763 C C . GLY A 1 90 ? -4.712 14.890 6.454 1.00 13.94 90 GLY A C 1
ATOM 764 O O . GLY A 1 90 ? -4.628 15.859 7.209 1.00 15.72 90 GLY A O 1
ATOM 765 N N . VAL A 1 91 ? -5.854 14.266 6.185 1.00 13.84 91 VAL A N 1
ATOM 766 C CA A VAL A 1 91 ? -7.119 14.577 6.853 0.50 14.26 9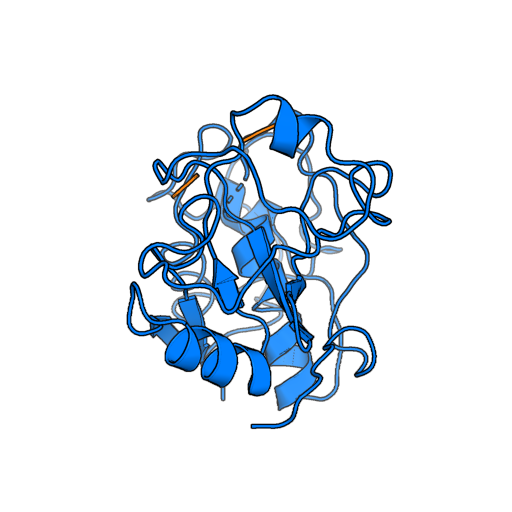1 VAL A CA 1
ATOM 767 C CA B VAL A 1 91 ? -7.120 14.568 6.862 0.50 13.94 91 VAL A CA 1
ATOM 768 C C . VAL A 1 91 ? -7.897 13.271 6.996 1.00 13.78 91 VAL A C 1
ATOM 769 O O . VAL A 1 91 ? -7.891 12.428 6.080 1.00 13.85 91 VAL A O 1
ATOM 776 N N . GLN A 1 92 ? -8.583 13.077 8.119 1.00 13.47 92 GLN A N 1
ATOM 777 C CA . GLN A 1 92 ? -9.348 11.853 8.273 1.00 13.64 92 GLN A CA 1
ATOM 778 C C . GLN A 1 92 ? -10.639 11.966 7.446 1.00 14.34 92 GLN A C 1
ATOM 779 O O . GLN A 1 92 ? -11.347 12.959 7.523 1.00 15.01 92 GLN A O 1
ATOM 785 N N . ARG A 1 93 ? -10.931 10.913 6.697 1.00 13.53 93 ARG A N 1
ATOM 786 C CA . ARG A 1 93 ? -12.136 10.822 5.894 1.00 14.55 93 ARG A CA 1
ATOM 787 C C . ARG A 1 93 ? -12.808 9.484 6.221 1.00 15.79 93 ARG A C 1
ATOM 788 O O . ARG A 1 93 ? -12.390 8.746 7.139 1.00 17.87 93 ARG A O 1
ATOM 796 N N . TYR A 1 94 ? -13.838 9.123 5.490 1.00 16.04 94 TYR A N 1
ATOM 797 C CA . TYR A 1 94 ? -14.490 7.860 5.749 1.00 16.88 94 TYR A CA 1
ATOM 798 C C . TYR A 1 94 ? -13.602 6.688 5.313 1.00 15.27 94 TYR A C 1
ATOM 799 O O . TYR A 1 94 ? -12.713 6.821 4.435 1.00 14.00 94 TYR A O 1
ATOM 808 N N . CYS A 1 95 ? -13.844 5.539 5.935 1.00 15.10 95 CYS A N 1
ATOM 809 C CA . CYS A 1 95 ? -13.116 4.349 5.626 1.00 14.62 95 CYS A CA 1
ATOM 810 C C . CYS A 1 95 ? -13.543 3.883 4.263 1.00 14.14 95 CYS A C 1
ATOM 811 O O . CYS A 1 95 ? -14.727 3.610 4.064 1.00 15.71 95 CYS A O 1
ATOM 814 N N . ARG A 1 96 ? -12.573 3.787 3.349 1.00 13.45 96 ARG A N 1
ATOM 815 C CA . ARG A 1 96 ? -12.809 3.412 1.956 1.00 13.96 96 ARG A CA 1
ATOM 816 C C . ARG A 1 96 ? -12.239 2.022 1.590 1.00 14.93 96 ARG A C 1
ATOM 817 O O . ARG A 1 96 ? -12.135 1.680 0.408 1.00 15.66 96 ARG A O 1
ATOM 825 N N . SER A 1 97 ? -11.923 1.204 2.596 1.00 15.98 97 SER A N 1
ATOM 826 C CA . SER A 1 97 ? -11.356 -0.127 2.342 1.00 17.36 97 SER A CA 1
ATOM 827 C C . SER A 1 97 ? -12.204 -0.983 1.414 1.00 18.78 97 SER A C 1
ATOM 828 O O . SER A 1 97 ? -11.685 -1.640 0.529 1.00 18.84 97 SER A O 1
ATOM 831 N N . ARG A 1 98 ? -13.518 -0.976 1.625 1.00 19.47 98 ARG A N 1
ATOM 832 C CA A ARG A 1 98 ? -14.411 -1.811 0.811 0.50 21.15 98 ARG A CA 1
ATOM 833 C CA B ARG A 1 98 ? -14.406 -1.809 0.824 0.50 20.94 98 ARG A CA 1
ATOM 834 C C . ARG A 1 98 ? -14.450 -1.343 -0.625 1.00 21.52 98 ARG A C 1
ATOM 835 O O . ARG A 1 98 ? -14.460 -2.171 -1.558 1.00 23.43 98 ARG A O 1
ATOM 850 N N . GLU A 1 99 ? -14.439 -0.024 -0.802 1.00 21.01 99 GLU A N 1
ATOM 851 C CA A GLU A 1 99 ? -14.535 0.647 -2.104 0.70 21.48 99 GLU A CA 1
ATOM 852 C CA B GLU A 1 99 ? -14.561 0.567 -2.137 0.30 21.35 99 GLU A CA 1
ATOM 853 C C . GLU A 1 99 ? -13.285 0.431 -2.959 1.00 21.05 99 GLU A C 1
ATOM 854 O O . GLU A 1 99 ? -13.301 0.601 -4.179 1.00 22.15 99 GLU A O 1
ATOM 865 N N . LYS A 1 100 ? -12.177 0.075 -2.302 1.00 20.08 100 LYS A N 1
ATOM 866 C CA . LYS A 1 100 ? -10.906 -0.051 -2.988 1.00 18.70 100 LYS A CA 1
ATOM 867 C C . LYS A 1 100 ? -10.451 -1.473 -3.267 1.00 19.99 100 LYS A C 1
ATOM 868 O O . LYS A 1 100 ? -9.283 -1.702 -3.560 1.00 20.70 100 LYS A O 1
ATOM 874 N N . GLY A 1 101 ? -11.389 -2.414 -3.208 1.00 20.59 101 GLY A N 1
ATOM 875 C CA . GLY A 1 101 ? -11.108 -3.791 -3.593 1.00 21.41 101 GLY A CA 1
ATOM 876 C C . GLY A 1 101 ? -10.413 -4.570 -2.500 1.00 22.00 101 GLY A C 1
ATOM 877 O O . GLY A 1 101 ? -10.281 -4.082 -1.370 1.00 21.68 101 GLY A O 1
ATOM 878 N N . PRO A 1 102 ? -9.988 -5.814 -2.807 1.00 22.91 102 PRO A N 1
ATOM 879 C CA . PRO A 1 102 ? -9.415 -6.639 -1.743 1.00 22.69 102 PRO A CA 1
ATOM 880 C C . PRO A 1 102 ? -8.094 -6.064 -1.213 1.00 22.38 102 PRO A C 1
ATOM 881 O O . PRO A 1 102 ? -7.385 -5.364 -1.936 1.00 21.23 102 PRO A O 1
ATOM 885 N N . TYR A 1 103 ? -7.820 -6.368 0.048 1.00 22.82 103 TYR A N 1
ATOM 886 C CA . TYR A 1 103 ? -6.552 -5.993 0.698 1.00 23.61 103 TYR A CA 1
ATOM 887 C C . TYR A 1 103 ? -5.321 -6.442 -0.125 1.00 23.75 103 TYR A C 1
ATOM 888 O O . TYR A 1 103 ? -5.387 -7.358 -0.953 1.00 24.42 103 TYR A O 1
ATOM 897 N N . ALA A 1 104 ? -4.197 -5.775 0.096 1.00 22.68 104 ALA A N 1
ATOM 898 C CA . ALA A 1 104 ? -2.952 -6.090 -0.593 1.00 22.63 104 ALA A CA 1
ATOM 899 C C . ALA A 1 104 ? -2.069 -6.992 0.266 1.00 23.17 104 ALA A C 1
ATOM 900 O O . ALA A 1 104 ? -1.280 -7.803 -0.245 1.00 23.52 104 ALA A O 1
ATOM 902 N N . ALA A 1 105 ? -2.182 -6.815 1.569 1.00 22.36 105 ALA A N 1
ATOM 903 C CA . ALA A 1 105 ? -1.350 -7.547 2.513 1.00 23.20 105 ALA A CA 1
ATOM 904 C C . ALA A 1 105 ? -2.097 -7.766 3.798 1.00 23.58 105 ALA A C 1
ATOM 905 O O . ALA A 1 105 ? -2.951 -6.972 4.205 1.00 22.98 105 ALA A O 1
ATOM 907 N N . LYS A 1 106 ? -1.772 -8.870 4.452 1.00 24.88 106 LYS A N 1
ATOM 908 C CA . LYS A 1 106 ? -2.381 -9.185 5.705 1.00 26.16 106 LYS A CA 1
ATOM 909 C C . LYS A 1 106 ? -1.276 -9.711 6.571 1.00 26.36 106 LYS A C 1
ATOM 910 O O . LYS A 1 106 ? -0.318 -10.317 6.072 1.00 27.26 106 LYS A O 1
ATOM 916 N N . THR A 1 107 ? -1.400 -9.443 7.856 1.00 25.85 107 THR A N 1
ATOM 917 C CA . THR A 1 107 ? -0.478 -9.996 8.825 1.00 25.86 107 THR A CA 1
ATOM 918 C C . THR A 1 107 ? -1.197 -11.088 9.582 1.00 26.40 107 THR A C 1
ATOM 919 O O . THR A 1 107 ? -2.419 -11.250 9.460 1.00 26.14 107 THR A O 1
ATOM 923 N N . ASP A 1 108 ? -0.424 -11.878 10.314 1.00 26.98 108 ASP A N 1
ATOM 924 C CA . ASP A 1 108 ? -0.971 -12.973 11.087 1.00 28.62 108 ASP A CA 1
ATOM 925 C C . ASP A 1 108 ? -1.077 -12.627 12.563 1.00 28.22 108 ASP A C 1
ATOM 926 O O . ASP A 1 108 ? -1.384 -13.501 13.353 1.00 30.13 108 ASP A O 1
ATOM 931 N N . GLY A 1 109 ? -0.783 -11.373 12.934 1.00 27.49 109 GLY A N 1
ATOM 932 C CA . GLY A 1 109 ? -0.895 -10.891 14.330 1.00 25.29 109 GLY A CA 1
ATOM 933 C C . GLY A 1 109 ? -0.012 -9.705 14.721 1.00 26.03 109 GLY A C 1
ATOM 934 O O . GLY A 1 109 ? 0.662 -9.128 13.866 1.00 24.91 109 GLY A O 1
ATOM 935 N N . VAL A 1 110 ? -0.068 -9.334 16.003 1.00 25.55 110 VAL A N 1
ATOM 936 C CA . VAL A 1 110 ? 0.779 -8.294 16.610 1.00 26.49 110 VAL A CA 1
ATOM 937 C C . VAL A 1 110 ? 1.382 -8.788 17.934 1.00 26.42 110 VAL A C 1
ATOM 938 O O . VAL A 1 110 ? 0.726 -9.484 18.710 1.00 26.00 110 VAL A O 1
ATOM 942 N N . ARG A 1 111 ? 2.649 -8.468 18.173 1.00 25.88 111 ARG A N 1
ATOM 943 C CA . ARG A 1 111 ? 3.239 -8.748 19.463 1.00 26.62 111 ARG A CA 1
ATOM 944 C C . ARG A 1 111 ? 3.846 -7.499 20.059 1.00 24.75 111 ARG A C 1
ATOM 945 O O . ARG A 1 111 ? 4.315 -6.601 19.336 1.00 23.32 111 ARG A O 1
ATOM 953 N N . GLN A 1 112 ? 3.796 -7.415 21.379 1.00 23.49 112 GLN A N 1
ATOM 954 C CA . GLN A 1 112 ? 4.504 -6.379 22.105 1.00 21.83 112 GLN A CA 1
ATOM 955 C C . GLN A 1 112 ? 5.914 -6.782 22.573 1.00 21.92 112 GLN A C 1
ATOM 956 O O . GLN A 1 112 ? 6.124 -7.922 23.017 1.00 21.89 112 GLN A O 1
ATOM 962 N N . VAL A 1 113 ? 6.867 -5.843 22.455 1.00 20.39 113 VAL A N 1
ATOM 963 C CA . VAL A 1 113 ? 8.197 -5.967 23.070 1.00 20.33 113 VAL A CA 1
ATOM 964 C C . VAL A 1 113 ? 8.130 -5.817 24.612 1.00 20.50 113 VAL A C 1
ATOM 965 O O . VAL A 1 113 ? 7.429 -4.962 25.143 1.00 19.32 113 VAL A O 1
ATOM 969 N N . GLN A 1 114 ? 8.910 -6.615 25.351 1.00 20.92 114 GLN A N 1
ATOM 970 C CA . GLN A 1 114 ? 8.979 -6.390 26.792 1.00 21.28 114 GLN A CA 1
ATOM 971 C C . GLN A 1 114 ? 9.373 -4.945 27.074 1.00 21.67 114 GLN A C 1
ATOM 972 O O . GLN A 1 114 ? 10.413 -4.490 26.579 1.00 21.66 114 GLN A O 1
ATOM 978 N N . PRO A 1 115 ? 8.541 -4.185 27.803 1.00 21.53 115 PRO A N 1
ATOM 979 C CA . PRO A 1 115 ? 8.863 -2.770 28.028 1.00 22.52 115 PRO A CA 1
ATOM 980 C C . PRO A 1 115 ? 10.045 -2.468 28.954 1.00 23.70 115 PRO A C 1
ATOM 981 O O . PRO A 1 115 ? 10.459 -3.347 29.729 1.00 23.32 115 PRO A O 1
ATOM 985 N N . TYR A 1 116 ? 10.568 -1.238 28.840 1.00 23.62 116 TYR A N 1
ATOM 986 C CA . TYR A 1 116 ? 11.643 -0.688 29.687 1.00 24.56 116 TYR A CA 1
ATOM 987 C C . TYR A 1 116 ? 12.871 -1.589 29.722 1.00 24.11 116 TYR A C 1
ATOM 988 O O . TYR A 1 116 ? 13.487 -1.798 30.781 1.00 23.67 116 TYR A O 1
ATOM 997 N N . ASN A 1 117 ? 13.220 -2.119 28.554 1.00 23.19 117 ASN A N 1
ATOM 998 C CA . ASN A 1 117 ? 14.190 -3.182 28.423 1.00 22.45 117 ASN A CA 1
ATOM 999 C C . ASN A 1 117 ? 14.919 -2.992 27.091 1.00 21.42 117 ASN A C 1
ATOM 1000 O O . ASN A 1 117 ? 14.439 -3.406 26.023 1.00 21.28 117 ASN A O 1
ATOM 1005 N N . GLU A 1 118 ? 16.083 -2.355 27.170 1.00 19.48 118 GLU A N 1
ATOM 1006 C CA . GLU A 1 118 ? 16.866 -2.046 25.972 1.00 18.90 118 GLU A CA 1
ATOM 1007 C C . GLU A 1 118 ? 17.205 -3.283 25.133 1.00 18.43 118 GLU A C 1
ATOM 1008 O O . GLU A 1 118 ? 16.994 -3.284 23.913 1.00 17.85 118 GLU A O 1
ATOM 1014 N N . GLY A 1 119 ? 17.721 -4.344 25.758 1.00 17.42 119 GLY A N 1
ATOM 1015 C CA . GLY A 1 119 ? 18.053 -5.549 24.999 1.00 17.77 119 GLY A CA 1
ATOM 1016 C C . GLY A 1 119 ? 16.864 -6.180 24.264 1.00 16.67 119 GLY A C 1
ATOM 1017 O O . GLY A 1 119 ? 17.009 -6.683 23.148 1.00 17.15 119 GLY A O 1
ATOM 1018 N N . ALA A 1 120 ? 15.696 -6.200 24.916 1.00 17.26 120 ALA A N 1
ATOM 1019 C CA . ALA A 1 120 ? 14.477 -6.725 24.311 1.00 16.97 120 ALA A CA 1
ATOM 1020 C C . ALA A 1 120 ? 14.113 -5.943 23.052 1.00 16.21 120 ALA A C 1
ATOM 1021 O O . ALA A 1 120 ? 13.805 -6.557 22.015 1.00 18.23 120 ALA A O 1
ATOM 1023 N N . LEU A 1 121 ? 14.210 -4.622 23.146 1.00 15.59 121 LEU A N 1
ATOM 1024 C CA . LEU A 1 121 ? 13.967 -3.743 21.980 1.00 14.93 121 LEU A CA 1
ATOM 1025 C C . LEU A 1 121 ? 15.022 -3.984 20.888 1.00 15.29 121 LEU A C 1
ATOM 1026 O O . LEU A 1 121 ? 14.673 -4.179 19.710 1.00 15.84 121 LEU A O 1
ATOM 1031 N N . LEU A 1 122 ? 16.310 -4.001 21.257 1.00 14.52 122 LEU A N 1
ATOM 1032 C CA . LEU A 1 122 ? 17.332 -4.302 20.269 1.00 14.59 122 LEU A CA 1
ATOM 1033 C C . LEU A 1 122 ? 17.159 -5.680 19.617 1.00 14.97 122 LEU A C 1
ATOM 1034 O O . LEU A 1 122 ? 17.404 -5.867 18.409 1.00 14.60 122 LEU A O 1
ATOM 1039 N N . TYR A 1 123 ? 16.783 -6.685 20.418 1.00 16.04 123 TYR A N 1
ATOM 1040 C CA . TYR A 1 123 ? 16.636 -8.025 19.884 1.00 17.30 123 TYR A CA 1
ATOM 1041 C C . TYR A 1 123 ? 15.508 -8.029 18.830 1.00 16.11 123 TYR A C 1
ATOM 1042 O O . TYR A 1 123 ? 15.575 -8.695 17.803 1.00 17.17 123 TYR A O 1
ATOM 1051 N N . SER A 1 124 ? 14.479 -7.276 19.142 1.00 17.23 124 SER A N 1
ATOM 1052 C CA . SER A 1 124 ? 13.330 -7.175 18.235 1.00 16.91 124 SER A CA 1
ATOM 1053 C C . SER A 1 124 ? 13.756 -6.481 16.944 1.00 16.24 124 SER A C 1
ATOM 1054 O O . SER A 1 124 ? 13.484 -6.974 15.836 1.00 16.85 124 SER A O 1
ATOM 1057 N N . ILE A 1 125 ? 14.464 -5.363 17.089 1.00 15.77 125 ILE A N 1
ATOM 1058 C CA . ILE A 1 125 ? 14.963 -4.637 15.920 1.00 14.98 125 ILE A CA 1
ATOM 1059 C C . ILE A 1 125 ? 15.860 -5.516 15.052 1.00 15.36 125 ILE A C 1
ATOM 1060 O O . ILE A 1 125 ? 15.833 -5.414 13.823 1.00 15.79 125 ILE A O 1
ATOM 1065 N N . ALA A 1 126 ? 16.675 -6.392 15.666 1.00 15.23 126 ALA A N 1
ATOM 1066 C CA . ALA A 1 126 ? 17.513 -7.259 14.853 1.00 16.51 126 ALA A CA 1
ATOM 1067 C C . ALA A 1 126 ? 16.698 -8.222 14.001 1.00 16.80 126 ALA A C 1
ATOM 1068 O O . ALA A 1 126 ? 17.193 -8.756 13.015 1.00 18.96 126 ALA A O 1
ATOM 1070 N N . ASN A 1 127 ? 15.440 -8.449 14.393 1.00 18.15 127 ASN A N 1
ATOM 1071 C CA . ASN A 1 127 ? 14.536 -9.321 13.622 1.00 18.65 127 ASN A CA 1
ATOM 1072 C C . ASN A 1 127 ? 13.666 -8.585 12.578 1.00 17.87 127 ASN A C 1
ATOM 1073 O O . ASN A 1 127 ? 13.398 -9.116 11.514 1.00 18.52 127 ASN A O 1
ATOM 1078 N N . GLN A 1 128 ? 13.317 -7.345 12.876 1.00 16.18 128 GLN A N 1
ATOM 1079 C CA . GLN A 1 128 ? 12.411 -6.549 12.012 1.00 15.01 128 GLN A CA 1
ATOM 1080 C C . GLN A 1 128 ? 12.197 -5.133 12.568 1.00 14.81 128 GLN A C 1
ATOM 1081 O O . GLN A 1 128 ? 12.432 -4.876 13.760 1.00 15.28 128 GLN A O 1
ATOM 1087 N N . PRO A 1 129 ? 11.793 -4.175 11.695 1.00 13.29 129 PRO A N 1
ATOM 1088 C CA . PRO A 1 129 ? 11.446 -2.871 12.232 1.00 12.67 129 PRO A CA 1
ATOM 1089 C C . PRO A 1 129 ? 10.343 -2.915 13.301 1.00 12.67 129 PRO A C 1
ATOM 1090 O O . PRO A 1 129 ? 9.406 -3.730 13.206 1.00 14.52 129 PRO A O 1
ATOM 1094 N N . VAL A 1 130 ? 10.421 -1.993 14.253 1.00 12.64 130 VAL A N 1
ATOM 1095 C CA . VAL A 1 130 ? 9.566 -2.017 15.435 1.00 12.66 130 VAL A CA 1
ATOM 1096 C C . VAL A 1 130 ? 8.949 -0.643 15.635 1.00 11.66 130 VAL A C 1
ATOM 1097 O O . VAL A 1 130 ? 9.608 0.381 15.413 1.00 12.72 130 VAL A O 1
ATOM 1101 N N . SER A 1 131 ? 7.654 -0.614 15.934 1.00 12.30 131 SER A N 1
ATOM 1102 C CA . SER A 1 131 ? 6.981 0.613 16.269 1.00 11.87 131 SER A CA 1
ATOM 1103 C C . SER A 1 131 ? 7.328 0.980 17.696 1.00 13.05 131 SER A C 1
ATOM 1104 O O . SER A 1 131 ? 7.174 0.128 18.586 1.00 13.69 131 SER A O 1
ATOM 1107 N N . VAL A 1 132 ? 7.738 2.219 17.910 1.00 11.97 132 VAL A N 1
ATOM 1108 C CA . VAL A 1 132 ? 8.159 2.752 19.212 1.00 11.90 132 VAL A CA 1
ATOM 1109 C C . VAL A 1 132 ? 7.572 4.123 19.452 1.00 12.64 132 VAL A C 1
ATOM 1110 O O . VAL A 1 132 ? 7.151 4.840 18.520 1.00 13.04 132 VAL A O 1
ATOM 1114 N N . VAL A 1 133 ? 7.544 4.525 20.714 1.00 13.03 133 VAL A N 1
ATOM 1115 C CA A VAL A 1 133 ? 7.043 5.832 21.061 0.50 13.22 133 VAL A CA 1
ATOM 1116 C CA B VAL A 1 133 ? 7.039 5.826 21.066 0.50 13.76 133 VAL A CA 1
ATOM 1117 C C . VAL A 1 133 ? 8.106 6.631 21.816 1.00 14.28 133 VAL A C 1
ATOM 1118 O O . VAL A 1 133 ? 9.034 6.042 22.421 1.00 14.53 133 VAL A O 1
ATOM 1125 N N . LEU A 1 134 ? 7.978 7.951 21.782 1.00 14.44 134 LEU A N 1
ATOM 1126 C CA . LEU A 1 134 ? 8.924 8.855 22.474 1.00 15.30 134 LEU A CA 1
ATOM 1127 C C . LEU A 1 134 ? 8.324 10.229 22.774 1.00 16.00 134 LEU A C 1
ATOM 1128 O O . LEU A 1 134 ? 7.254 10.600 22.272 1.00 16.16 134 LEU A O 1
ATOM 1133 N N . GLU A 1 135 ? 8.973 10.986 23.641 1.00 16.51 135 GLU A N 1
ATOM 1134 C CA . GLU A 1 135 ? 8.563 12.354 23.860 1.00 17.08 135 GLU A CA 1
ATOM 1135 C C . GLU A 1 135 ? 9.198 13.274 22.828 1.00 18.07 135 GLU A C 1
ATOM 1136 O O . GLU A 1 135 ? 10.442 13.452 22.826 1.00 17.57 135 GLU A O 1
ATOM 1142 N N . ALA A 1 136 ? 8.353 13.878 21.984 1.00 18.67 136 ALA A N 1
ATOM 1143 C CA . ALA A 1 136 ? 8.770 14.747 20.885 1.00 19.78 136 ALA A CA 1
ATOM 1144 C C . ALA A 1 136 ? 8.436 16.232 21.057 1.00 20.78 136 ALA A C 1
ATOM 1145 O O . ALA A 1 136 ? 8.776 17.047 20.190 1.00 21.16 136 ALA A O 1
ATOM 1147 N N . ALA A 1 137 ? 7.765 16.582 22.161 1.00 22.25 137 ALA A N 1
ATOM 1148 C CA . ALA A 1 137 ? 7.310 17.958 22.381 1.00 23.30 137 ALA A CA 1
ATOM 1149 C C . ALA A 1 137 ? 8.415 18.971 22.666 1.00 23.60 137 ALA A C 1
ATOM 1150 O O . ALA A 1 137 ? 8.234 20.174 22.445 1.00 24.60 137 ALA A O 1
ATOM 1152 N N . GLY A 1 138 ? 9.561 18.497 23.148 1.00 22.96 138 GLY A N 1
ATOM 1153 C CA . GLY A 1 138 ? 10.645 19.407 23.485 1.00 22.30 138 GLY A CA 1
ATOM 1154 C C . GLY A 1 138 ? 11.240 20.056 22.245 1.00 21.63 138 GLY A C 1
ATOM 1155 O O . GLY A 1 138 ? 11.296 19.427 21.176 1.00 21.36 138 GLY A O 1
ATOM 1156 N N . LYS A 1 139 ? 11.699 21.297 22.366 1.00 21.15 139 LYS A N 1
ATOM 1157 C CA . LYS A 1 139 ? 12.356 21.993 21.264 1.00 21.37 139 LYS A CA 1
ATOM 1158 C C . LYS A 1 139 ? 13.580 21.211 20.783 1.00 20.19 139 LYS A C 1
ATOM 1159 O O . LYS A 1 139 ? 13.928 21.299 19.633 1.00 20.08 139 LYS A O 1
ATOM 1165 N N . ASP A 1 140 ? 14.250 20.487 21.677 1.00 19.39 140 ASP A N 1
ATOM 1166 C CA . ASP A 1 140 ? 15.478 19.772 21.294 1.00 18.56 140 ASP A CA 1
ATOM 1167 C C . ASP A 1 140 ? 15.198 18.694 20.249 1.00 17.23 140 ASP A C 1
ATOM 1168 O O . ASP A 1 140 ? 15.914 18.565 19.244 1.00 16.56 140 ASP A O 1
ATOM 1173 N N . PHE A 1 141 ? 14.135 17.935 20.477 1.00 15.31 141 PHE A N 1
ATOM 1174 C CA . PHE A 1 141 ? 13.718 16.956 19.463 1.00 15.10 141 PHE A CA 1
ATOM 1175 C C . PHE A 1 141 ? 13.196 17.644 18.191 1.00 16.18 141 PHE A C 1
ATOM 1176 O O . PHE A 1 141 ? 13.514 17.226 17.077 1.00 15.93 141 PHE A O 1
ATOM 1184 N N . GLN A 1 142 ? 12.368 18.668 18.341 1.00 16.73 142 GLN A N 1
ATOM 1185 C CA . GLN A 1 142 ? 11.790 19.353 17.172 1.00 17.73 142 GLN A CA 1
ATOM 1186 C C . GLN A 1 142 ? 12.847 19.954 16.278 1.00 17.81 142 GLN A C 1
ATOM 1187 O O . GLN A 1 142 ? 12.696 19.984 15.047 1.00 17.39 142 GLN A O 1
ATOM 1193 N N . LEU A 1 143 ? 13.925 20.432 16.890 1.00 17.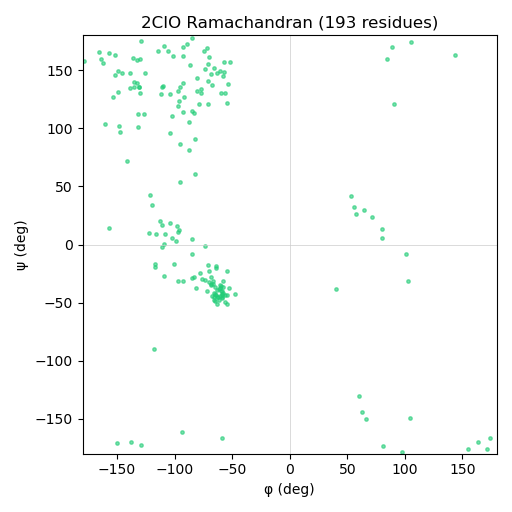75 143 LEU A N 1
ATOM 1194 C CA . LEU A 1 143 ? 14.956 21.161 16.183 1.00 19.01 143 LEU A CA 1
ATOM 1195 C C . LEU A 1 143 ? 16.172 20.301 15.812 1.00 18.84 143 LEU A C 1
ATOM 1196 O O . LEU A 1 143 ? 17.150 20.818 15.249 1.00 19.97 143 LEU A O 1
ATOM 1201 N N . TYR A 1 144 ? 16.107 19.001 16.119 1.00 18.33 144 TYR A N 1
ATOM 1202 C CA . TYR A 1 144 ? 17.184 18.066 15.803 1.00 17.54 144 TYR A CA 1
ATOM 1203 C C . TYR A 1 144 ? 17.487 18.085 14.315 1.00 18.22 144 TYR A C 1
ATOM 1204 O O . TYR A 1 144 ? 16.579 17.970 13.498 1.00 18.07 144 TYR A O 1
ATOM 1213 N N . ARG A 1 145 ? 18.772 18.226 13.988 1.00 18.83 145 ARG A N 1
ATOM 1214 C CA A ARG A 1 145 ? 19.310 18.390 12.632 0.50 19.92 145 ARG A CA 1
ATOM 1215 C CA B ARG A 1 145 ? 19.158 18.247 12.569 0.50 19.16 145 ARG A CA 1
ATOM 1216 C C . ARG A 1 145 ? 20.273 17.262 12.247 1.00 19.63 145 ARG A C 1
ATOM 1217 O O . ARG A 1 145 ? 20.746 17.202 11.115 1.00 20.44 145 ARG A O 1
ATOM 1232 N N . GLY A 1 146 ? 20.639 16.436 13.212 1.00 19.87 146 GLY A N 1
ATOM 1233 C CA . GLY A 1 146 ? 21.651 15.398 12.989 1.00 20.05 146 GLY A CA 1
ATOM 1234 C C . GLY A 1 146 ? 22.542 15.162 14.192 1.00 19.98 146 GLY A C 1
ATOM 1235 O O . GLY A 1 146 ? 22.589 15.981 15.124 1.00 21.27 146 GLY A O 1
ATOM 1236 N N . GLY A 1 147 ? 23.230 14.022 14.169 1.00 19.73 147 GLY A N 1
ATOM 1237 C CA . GLY A 1 147 ? 24.086 13.574 15.267 1.00 18.89 147 GLY A CA 1
ATOM 1238 C C . GLY A 1 147 ? 23.371 12.581 16.159 1.00 18.52 147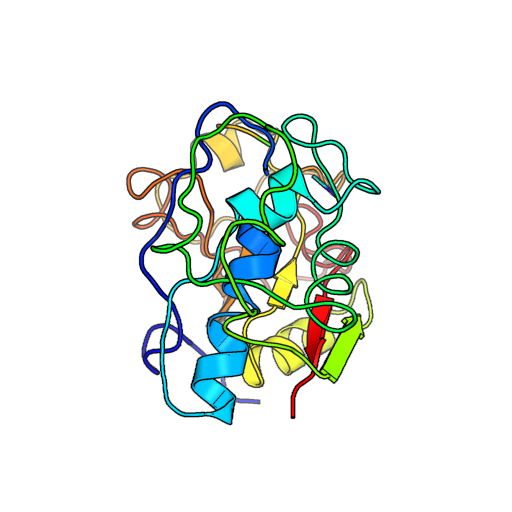 GLY A C 1
ATOM 1239 O O . GLY A 1 147 ? 22.227 12.181 15.893 1.00 18.22 147 GLY A O 1
ATOM 1240 N N . ILE A 1 148 ? 24.052 12.140 17.208 1.00 17.57 148 ILE A N 1
ATOM 1241 C CA . ILE A 1 148 ? 23.431 11.282 18.197 1.00 17.87 148 ILE A CA 1
ATOM 1242 C C . ILE A 1 148 ? 22.672 12.140 19.186 1.00 17.44 148 ILE A C 1
ATOM 1243 O O . ILE A 1 148 ? 23.260 12.903 19.952 1.00 19.22 148 ILE A O 1
ATOM 1248 N N . PHE A 1 149 ? 21.353 12.006 19.160 1.00 14.89 149 PHE A N 1
ATOM 1249 C CA . PHE A 1 149 ? 20.472 12.771 20.024 1.00 14.21 149 PHE A CA 1
ATOM 1250 C C . PHE A 1 149 ? 20.416 12.203 21.429 1.00 14.78 149 PHE A C 1
ATOM 1251 O O . PHE A 1 149 ? 20.085 11.051 21.644 1.00 14.52 149 PHE A O 1
ATOM 1259 N N . VAL A 1 150 ? 20.786 13.029 22.407 1.00 16.21 150 VAL A N 1
ATOM 1260 C CA . VAL A 1 150 ? 20.845 12.548 23.787 1.00 17.06 150 VAL A CA 1
ATOM 1261 C C . VAL A 1 150 ? 19.731 13.160 24.618 1.00 17.99 150 VAL A C 1
ATOM 1262 O O . VAL A 1 150 ? 19.602 12.852 25.814 1.00 19.01 150 VAL A O 1
ATOM 1266 N N . GLY A 1 151 ? 18.910 13.987 23.980 1.00 17.82 151 GLY A N 1
ATOM 1267 C CA . GLY A 1 151 ? 17.951 14.823 24.692 1.00 18.48 151 GLY A CA 1
ATOM 1268 C C . GLY A 1 151 ? 18.514 16.233 24.688 1.00 19.12 151 GLY A C 1
ATOM 1269 O O . GLY A 1 151 ? 19.252 16.616 23.771 1.00 20.00 151 GLY A O 1
ATOM 1270 N N . PRO A 1 152 ? 18.214 17.016 25.740 1.00 18.68 152 PRO A N 1
ATOM 1271 C CA . PRO A 1 152 ? 17.379 16.679 26.883 1.00 18.09 152 PRO A CA 1
ATOM 1272 C C . PRO A 1 152 ? 15.927 16.392 26.511 1.00 19.06 152 PRO A C 1
ATOM 1273 O O . PRO A 1 152 ? 15.414 16.938 25.532 1.00 20.72 152 PRO A O 1
ATOM 1277 N N . CYS A 1 153 ? 15.320 15.498 27.267 1.00 20.20 153 CYS A N 1
ATOM 1278 C CA . CYS A 1 153 ? 13.901 15.177 27.130 1.00 21.52 153 CYS A CA 1
ATOM 1279 C C . CYS A 1 153 ? 13.433 14.432 28.365 1.00 21.89 153 CYS A C 1
ATOM 1280 O O . CYS A 1 153 ? 14.244 13.856 29.103 1.00 21.35 153 CYS A O 1
ATOM 1283 N N . GLY A 1 154 ? 12.115 14.438 28.586 1.00 22.24 154 GLY A N 1
ATOM 1284 C CA . GLY A 1 154 ? 11.510 13.567 29.598 1.00 23.01 154 GLY A CA 1
ATOM 1285 C C . GLY A 1 154 ? 11.017 12.232 29.037 1.00 23.50 154 GLY A C 1
ATOM 1286 O O . GLY A 1 154 ? 11.426 11.818 27.943 1.00 23.13 154 GLY A O 1
ATOM 1287 N N . ASN A 1 155 ? 10.126 11.565 29.781 1.00 23.61 155 ASN A N 1
ATOM 1288 C CA A ASN A 1 155 ? 9.650 10.218 29.456 0.70 23.73 155 ASN A CA 1
ATOM 1289 C CA B ASN A 1 155 ? 9.651 10.224 29.411 0.30 23.30 155 ASN A CA 1
ATOM 1290 C C . ASN A 1 155 ? 8.154 10.174 29.130 1.00 23.24 155 ASN A C 1
ATOM 1291 O O . ASN A 1 155 ? 7.561 9.083 29.081 1.00 23.11 155 ASN A O 1
ATOM 1300 N N . LYS A 1 156 ? 7.562 11.349 28.943 1.00 22.26 156 LYS A N 1
ATOM 1301 C CA . LYS A 1 156 ? 6.137 11.500 28.700 1.00 22.31 156 LYS A CA 1
ATOM 1302 C C . LYS A 1 156 ? 5.844 11.387 27.197 1.00 20.82 156 LYS A C 1
ATOM 1303 O O . LYS A 1 156 ? 5.683 12.369 26.473 1.00 20.71 156 LYS A O 1
ATOM 1309 N N . VAL A 1 157 ? 5.770 10.151 26.761 1.00 20.65 157 VAL A N 1
ATOM 1310 C CA . VAL A 1 157 ? 5.714 9.848 25.324 1.00 19.14 157 VAL A CA 1
ATOM 1311 C C . VAL A 1 157 ? 4.500 10.537 24.636 1.00 18.98 157 VAL A C 1
ATOM 1312 O O . VAL A 1 157 ? 3.431 10.699 25.233 1.00 19.39 157 VAL A O 1
ATOM 1316 N N . ASP A 1 158 ? 4.664 10.963 23.383 1.00 18.05 158 ASP A N 1
ATOM 1317 C CA . ASP A 1 158 ? 3.592 11.695 22.684 1.00 17.09 158 ASP A CA 1
ATOM 1318 C C . ASP A 1 158 ? 3.742 11.593 21.177 1.00 16.41 158 ASP A C 1
ATOM 1319 O O . ASP A 1 158 ? 3.132 12.365 20.429 1.00 16.09 158 ASP A O 1
ATOM 1324 N N . HIS A 1 159 ? 4.579 10.663 20.746 1.00 14.66 159 HIS A N 1
ATOM 1325 C CA . HIS A 1 159 ? 4.956 10.623 19.324 1.00 13.54 159 HIS A CA 1
ATOM 1326 C C . HIS A 1 159 ? 5.324 9.209 18.973 1.00 13.16 159 HIS A C 1
ATOM 1327 O O . HIS A 1 159 ? 6.146 8.608 19.627 1.00 15.11 159 HIS A O 1
ATOM 1334 N N . ALA A 1 160 ? 4.699 8.675 17.933 1.00 12.46 160 ALA A N 1
ATOM 1335 C CA . ALA A 1 160 ? 4.948 7.340 17.469 1.00 10.93 160 ALA A CA 1
ATOM 1336 C C . ALA A 1 160 ? 5.796 7.388 16.198 1.00 11.82 160 ALA A C 1
ATOM 1337 O O . ALA A 1 160 ? 5.486 8.117 15.235 1.00 11.65 160 ALA A O 1
ATOM 1339 N N . VAL A 1 161 ? 6.854 6.594 16.251 1.00 10.77 161 VAL A N 1
ATOM 1340 C CA . VAL A 1 161 ? 7.829 6.456 15.152 1.00 10.31 161 VAL A CA 1
ATOM 1341 C C . VAL A 1 161 ? 8.221 4.988 14.956 1.00 10.59 161 VAL A C 1
ATOM 1342 O O . VAL A 1 161 ? 7.577 4.093 15.539 1.00 11.26 161 VAL A O 1
ATOM 1346 N N . ALA A 1 162 ? 9.249 4.716 14.148 1.00 9.76 162 ALA A N 1
ATOM 1347 C CA . ALA A 1 162 ? 9.625 3.312 13.945 1.00 9.48 162 ALA A CA 1
ATOM 1348 C C . ALA A 1 162 ? 11.132 3.137 14.039 1.00 10.28 162 ALA A C 1
ATOM 1349 O O . ALA A 1 162 ? 11.898 3.908 13.463 1.00 11.17 162 ALA A O 1
ATOM 1351 N N . ALA A 1 163 ? 11.557 2.097 14.744 1.00 10.18 163 ALA A N 1
ATOM 1352 C CA . ALA A 1 163 ? 12.986 1.808 14.827 1.00 10.39 163 ALA A CA 1
ATOM 1353 C C . ALA A 1 163 ? 13.348 0.846 13.710 1.00 11.69 163 ALA A C 1
ATOM 1354 O O . ALA A 1 163 ? 12.730 -0.205 13.560 1.00 11.62 163 ALA A O 1
ATOM 1356 N N . VAL A 1 164 ? 14.349 1.221 12.917 1.00 10.41 164 VAL A N 1
ATOM 1357 C CA . VAL A 1 164 ? 14.726 0.445 11.745 1.00 10.81 164 VAL A CA 1
ATOM 1358 C C . VAL A 1 164 ? 16.184 -0.008 11.791 1.00 10.42 164 VAL A C 1
ATOM 1359 O O . VAL A 1 164 ? 16.686 -0.548 10.813 1.00 12.30 164 VAL A O 1
ATOM 1363 N N . GLY A 1 165 ? 16.844 0.176 12.939 1.00 9.45 165 GLY A N 1
ATOM 1364 C CA . GLY A 1 165 ? 18.225 -0.253 13.098 1.00 10.72 165 GLY A CA 1
ATOM 1365 C C . GLY A 1 165 ? 18.816 0.233 14.392 1.00 10.59 165 GLY A C 1
ATOM 1366 O O . GLY A 1 165 ? 18.124 0.829 15.230 1.00 11.02 165 GLY A O 1
ATOM 1367 N N . TYR A 1 166 ? 20.109 -0.055 14.557 1.00 10.44 166 TYR A N 1
ATOM 1368 C CA . TYR A 1 166 ? 20.847 0.402 15.743 1.00 11.09 166 TYR A CA 1
ATOM 1369 C C . TYR A 1 166 ? 22.335 0.218 15.453 1.00 10.74 166 TYR A C 1
ATOM 1370 O O . TYR A 1 166 ? 22.727 -0.502 14.511 1.00 11.09 166 TYR A O 1
ATOM 1379 N N . GLY A 1 167 ? 23.131 0.850 16.291 1.00 11.79 167 GLY A N 1
ATOM 1380 C CA . GLY A 1 167 ? 24.580 0.653 16.284 1.00 12.00 167 GLY A CA 1
ATOM 1381 C C . GLY A 1 167 ? 25.099 0.862 17.691 1.00 12.52 167 GLY A C 1
ATOM 1382 O O . GLY A 1 167 ? 24.322 1.032 18.623 1.00 12.35 167 GLY A O 1
ATOM 1383 N N . PRO A 1 168 ? 26.423 0.901 17.845 1.00 12.58 168 PRO A N 1
ATOM 1384 C CA . PRO A 1 168 ? 27.025 1.020 19.167 1.00 13.89 168 PRO A CA 1
ATOM 1385 C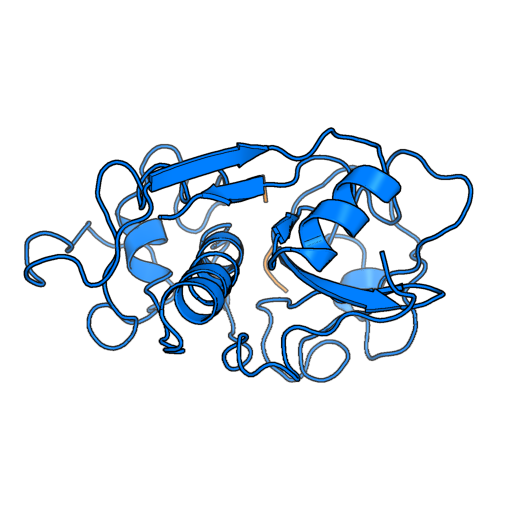 C . PRO A 1 168 ? 26.468 2.084 20.103 1.00 15.31 168 PRO A C 1
ATOM 1386 O O . PRO A 1 168 ? 26.279 1.800 21.290 1.00 17.15 168 PRO A O 1
ATOM 1390 N N . ASN A 1 169 ? 26.188 3.272 19.614 1.00 15.37 169 ASN A N 1
ATOM 1391 C CA . ASN A 1 169 ? 25.735 4.293 20.536 0.50 14.46 169 ASN A CA 1
ATOM 1392 C C . ASN A 1 169 ? 24.331 4.787 20.296 1.00 15.27 169 ASN A C 1
ATOM 1393 O O . ASN A 1 169 ? 23.950 5.771 20.910 1.00 15.93 169 ASN A O 1
ATOM 1398 N N . TYR A 1 170 ? 23.578 4.126 19.398 1.00 13.04 170 TYR A N 1
ATOM 1399 C CA . TYR A 1 170 ? 22.251 4.657 19.028 1.00 13.06 170 TYR A CA 1
ATOM 1400 C C . TYR A 1 170 ? 21.247 3.588 18.591 1.00 12.11 170 TYR A C 1
ATOM 1401 O O . TYR A 1 170 ? 21.606 2.459 18.236 1.00 11.24 170 TYR A O 1
ATOM 1410 N N . ILE A 1 171 ? 19.980 3.994 18.604 1.00 11.46 171 ILE A N 1
ATOM 1411 C CA . ILE A 1 171 ? 18.915 3.305 17.884 1.00 10.16 171 ILE A CA 1
ATOM 1412 C C . ILE A 1 171 ? 18.498 4.241 16.731 1.00 9.76 171 ILE A C 1
ATOM 1413 O O . ILE A 1 171 ? 18.391 5.474 16.899 1.00 9.62 171 ILE A O 1
ATOM 1418 N N . LEU A 1 172 ? 18.339 3.647 15.549 1.00 9.82 172 LEU A N 1
ATOM 1419 C CA . LEU A 1 172 ? 18.054 4.397 14.341 1.00 9.35 172 LEU A CA 1
ATOM 1420 C C . LEU A 1 172 ? 16.539 4.379 14.140 1.00 9.91 172 LEU A C 1
ATOM 1421 O O . LEU A 1 172 ? 15.933 3.311 14.031 1.00 11.62 172 LEU A O 1
ATOM 1426 N N . ILE A 1 173 ? 15.975 5.583 14.050 1.00 8.82 173 ILE A N 1
ATOM 1427 C CA A ILE A 1 173 ? 14.516 5.822 14.010 0.70 9.25 173 ILE A CA 1
ATOM 1428 C CA B ILE A 1 173 ? 14.530 5.710 13.925 0.30 8.30 173 ILE A CA 1
ATOM 1429 C C . ILE A 1 173 ? 14.128 6.508 12.707 1.00 8.47 173 ILE A C 1
ATOM 1430 O O . ILE A 1 173 ? 14.748 7.537 12.338 1.00 8.38 173 ILE A O 1
ATOM 1439 N N . LYS A 1 174 ? 13.081 5.983 12.052 1.00 7.80 174 LYS A N 1
ATOM 1440 C CA . LYS A 1 174 ? 12.461 6.646 10.914 1.00 8.23 174 LYS A CA 1
ATOM 1441 C C . LYS A 1 174 ? 11.316 7.495 11.427 1.00 8.14 174 LYS A C 1
ATOM 1442 O O . LYS A 1 174 ? 10.353 6.952 12.006 1.00 9.91 174 LYS A O 1
ATOM 1448 N N . ASN A 1 175 ? 11.449 8.813 11.303 1.00 8.48 175 ASN A N 1
ATOM 1449 C CA . ASN A 1 175 ? 10.356 9.729 11.650 1.00 8.54 175 ASN A CA 1
ATOM 1450 C C . ASN A 1 175 ? 9.489 10.044 10.412 1.00 8.77 175 ASN A C 1
ATOM 1451 O O . ASN A 1 175 ? 9.878 9.694 9.271 1.00 8.90 175 ASN A O 1
ATOM 1456 N N . SER A 1 176 ? 8.345 10.693 10.647 1.00 8.81 176 SER A N 1
ATOM 1457 C CA . SER A 1 176 ? 7.380 10.995 9.586 1.00 8.41 176 SER A CA 1
ATOM 1458 C C . SER A 1 176 ? 7.147 12.508 9.482 1.00 9.13 176 SER A C 1
ATOM 1459 O O . SER A 1 176 ? 6.004 12.987 9.327 1.00 9.29 176 SER A O 1
ATOM 1462 N N . TRP A 1 177 ? 8.255 13.264 9.566 1.00 8.48 177 TRP A N 1
ATOM 1463 C CA . TRP A 1 177 ? 8.228 14.737 9.505 1.00 9.42 177 TRP A CA 1
ATOM 1464 C C . TRP A 1 177 ? 8.907 15.253 8.239 1.00 9.71 177 TRP A C 1
ATOM 1465 O O . TRP A 1 177 ? 9.247 16.427 8.159 1.00 11.83 177 TRP A O 1
ATOM 1476 N N . GLY A 1 178 ? 9.026 14.380 7.239 1.00 8.77 178 GLY A N 1
ATOM 1477 C CA . GLY A 1 178 ? 9.631 14.821 5.989 1.00 9.98 178 GLY A CA 1
ATOM 1478 C C . GLY A 1 178 ? 11.135 14.643 6.014 1.00 9.72 178 GLY A C 1
ATOM 1479 O O . GLY A 1 178 ? 11.746 14.353 7.053 1.00 9.54 178 GLY A O 1
ATOM 1480 N N . THR A 1 179 ? 11.755 14.818 4.850 1.00 9.52 179 THR A N 1
ATOM 1481 C CA . THR A 1 179 ? 13.183 14.498 4.757 1.00 9.78 179 THR A CA 1
ATOM 1482 C C . THR A 1 179 ? 14.109 15.646 5.211 1.00 10.69 179 THR A C 1
ATOM 1483 O O . THR A 1 179 ? 15.320 15.433 5.318 1.00 11.59 179 THR A O 1
ATOM 1487 N N . GLY A 1 180 ? 13.557 16.836 5.471 1.00 10.62 180 GLY A N 1
ATOM 1488 C CA . GLY A 1 180 ? 14.338 17.982 5.970 1.00 11.98 180 GLY A CA 1
ATOM 1489 C C . GLY A 1 180 ? 14.649 17.885 7.454 1.00 12.99 180 GLY A C 1
ATOM 1490 O O . GLY A 1 180 ? 15.615 18.472 7.938 1.00 14.41 180 GLY A O 1
ATOM 1491 N N . TRP A 1 181 ? 13.833 17.158 8.194 1.00 12.69 181 TRP A N 1
ATOM 1492 C CA . TRP A 1 181 ? 14.047 17.034 9.627 1.00 11.55 181 TRP A CA 1
ATOM 1493 C C . TRP A 1 181 ? 15.129 16.001 9.909 1.00 11.33 181 TRP A C 1
ATOM 1494 O O . TRP A 1 181 ? 15.187 14.979 9.242 1.00 11.16 181 TRP A O 1
ATOM 1505 N N . GLY A 1 182 ? 15.961 16.249 10.924 1.00 11.88 182 GLY A N 1
ATOM 1506 C CA . GLY A 1 182 ? 16.924 15.260 11.376 1.00 11.92 182 GLY A CA 1
ATOM 1507 C C . GLY A 1 182 ? 17.952 14.888 10.311 1.00 11.96 182 GLY A C 1
ATOM 1508 O O . GLY A 1 182 ? 18.371 15.736 9.508 1.00 12.56 182 GLY A O 1
ATOM 1509 N N . GLU A 1 183 ? 18.331 13.622 10.298 1.00 11.83 183 GLU A N 1
ATOM 1510 C CA . GLU A 1 183 ? 19.304 13.107 9.329 1.00 12.15 183 GLU A CA 1
ATOM 1511 C C . GLU A 1 183 ? 18.505 12.517 8.195 1.00 10.93 183 GLU A C 1
ATOM 1512 O O . GLU A 1 183 ? 18.213 11.320 8.179 1.00 10.46 183 GLU A O 1
ATOM 1518 N N . ASN A 1 184 ? 18.157 13.378 7.241 1.00 11.10 184 ASN A N 1
ATOM 1519 C CA . ASN A 1 184 ? 17.359 12.936 6.080 1.00 11.02 184 ASN A CA 1
ATOM 1520 C C . ASN A 1 184 ? 16.051 12.273 6.498 1.00 10.90 184 ASN A C 1
ATOM 1521 O O . ASN A 1 184 ? 15.527 11.427 5.794 1.00 11.92 184 ASN A O 1
ATOM 1526 N N . GLY A 1 185 ? 15.499 12.731 7.615 1.00 9.21 185 GLY A N 1
ATOM 1527 C CA . GLY A 1 185 ? 14.189 12.267 8.105 1.00 8.92 185 GLY A CA 1
ATOM 1528 C C . GLY A 1 185 ? 14.288 11.250 9.209 1.00 8.96 185 GLY A C 1
ATOM 1529 O O . GLY A 1 185 ? 13.273 10.863 9.773 1.00 9.18 185 GLY A O 1
ATOM 1530 N N . TYR A 1 186 ? 15.515 10.796 9.470 1.00 7.95 186 TYR A N 1
ATOM 1531 C CA . TYR A 1 186 ? 15.843 9.839 10.537 1.00 8.59 186 TYR A CA 1
ATOM 1532 C C . TYR A 1 186 ? 16.440 10.527 11.761 1.00 8.97 186 TYR A C 1
ATOM 1533 O O . TYR A 1 186 ? 16.938 11.649 11.695 1.00 9.35 186 TYR A O 1
ATOM 1542 N N . ILE A 1 187 ? 16.417 9.806 12.877 1.00 9.03 187 ILE A N 1
ATOM 1543 C CA . ILE A 1 187 ? 17.149 10.255 14.075 1.00 10.42 187 ILE A CA 1
ATOM 1544 C C . ILE A 1 187 ? 17.897 9.079 14.683 1.00 10.85 187 ILE A C 1
ATOM 1545 O O . ILE A 1 187 ? 17.404 7.941 14.694 1.00 10.87 187 ILE A O 1
ATOM 1550 N N . ARG A 1 188 ? 19.129 9.349 15.130 1.00 10.73 188 ARG A N 1
ATOM 1551 C CA . ARG A 1 188 ? 19.868 8.355 15.883 1.00 11.24 188 ARG A CA 1
ATOM 1552 C C . ARG A 1 188 ? 19.775 8.773 17.326 1.00 12.41 188 ARG A C 1
ATOM 1553 O O . ARG A 1 188 ? 20.323 9.813 17.715 1.00 13.88 188 ARG A O 1
ATOM 1561 N N . ILE A 1 189 ? 19.041 7.986 18.106 1.00 11.79 189 ILE A N 1
A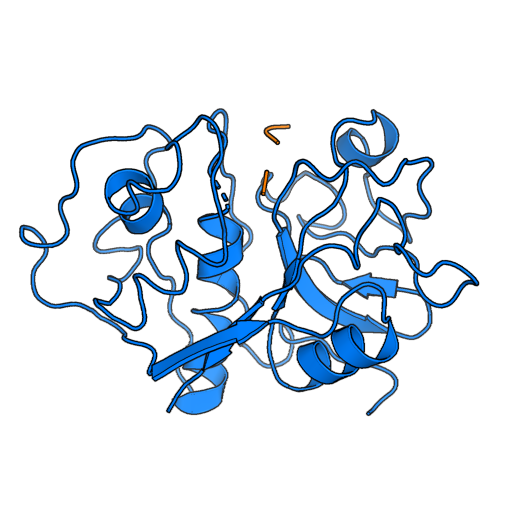TOM 1562 C CA . ILE A 1 189 ? 18.846 8.311 19.513 1.00 12.73 189 ILE A CA 1
ATOM 1563 C C . ILE A 1 189 ? 19.826 7.542 20.391 1.00 12.37 189 ILE A C 1
ATOM 1564 O O . ILE A 1 189 ? 19.975 6.343 20.266 1.00 12.67 189 ILE A O 1
ATOM 1569 N N . LYS A 1 190 ? 20.481 8.246 21.309 1.00 13.37 190 LYS A N 1
ATOM 1570 C CA . LYS A 1 190 ? 21.473 7.612 22.147 1.00 15.17 190 LYS A CA 1
ATOM 1571 C C . LYS A 1 190 ? 20.886 6.384 22.857 1.00 15.66 190 LYS A C 1
ATOM 1572 O O . LYS A 1 190 ? 19.734 6.408 23.346 1.00 15.87 190 LYS A O 1
ATOM 1578 N N . ARG A 1 191 ? 21.657 5.308 22.918 1.00 17.23 191 ARG A N 1
ATOM 1579 C CA . ARG A 1 191 ? 21.285 4.145 23.712 1.00 18.71 191 ARG A CA 1
ATOM 1580 C C . ARG A 1 191 ? 22.467 3.766 24.605 1.00 21.63 191 ARG A C 1
ATOM 1581 O O . ARG A 1 191 ? 23.552 4.341 24.476 1.00 21.57 191 ARG A O 1
ATOM 1589 N N . GLY A 1 192 ? 22.238 2.779 25.459 1.00 24.33 192 GLY A N 1
ATOM 1590 C CA . GLY A 1 192 ? 23.320 2.102 26.174 1.00 28.61 192 GLY A CA 1
ATOM 1591 C C . GLY A 1 192 ? 23.477 2.521 27.614 1.00 31.77 192 GLY A C 1
ATOM 1592 O O . GLY A 1 192 ? 23.876 1.709 28.464 1.00 33.61 192 GLY A O 1
ATOM 1593 N N . THR A 1 193 ? 23.157 3.781 27.894 1.00 33.65 193 THR A N 1
ATOM 1594 C CA . THR A 1 193 ? 23.350 4.374 29.216 1.00 35.85 193 THR A CA 1
ATOM 1595 C C . THR A 1 193 ? 22.582 3.632 30.335 1.00 36.65 193 THR A C 1
ATOM 1596 O O . THR A 1 193 ? 22.113 2.508 30.141 1.00 37.38 193 THR A O 1
ATOM 1600 N N . GLY A 1 194 ? 22.469 4.244 31.511 1.00 37.84 194 GLY A N 1
ATOM 1601 C CA . GLY A 1 194 ? 21.778 3.586 32.632 1.00 38.21 194 GLY A CA 1
ATOM 1602 C C . GLY A 1 194 ? 20.322 3.990 32.764 1.00 38.31 194 GLY A C 1
ATOM 1603 O O . GLY A 1 194 ? 19.880 4.397 33.845 1.00 38.83 194 GLY A O 1
ATOM 1604 N N . ASN A 1 195 ? 19.564 3.856 31.676 1.00 37.80 195 ASN A N 1
ATOM 1605 C CA . ASN A 1 195 ? 18.231 4.450 31.613 1.00 37.02 195 ASN A CA 1
ATOM 1606 C C . ASN A 1 195 ? 17.124 3.494 31.117 1.00 35.36 195 ASN A C 1
ATOM 1607 O O . ASN A 1 195 ? 16.979 3.266 29.916 1.00 35.65 195 ASN A O 1
ATOM 1612 N N . SER A 1 196 ? 16.346 2.956 32.056 1.00 33.42 196 SER A N 1
ATOM 1613 C CA . SER A 1 196 ? 15.341 1.923 31.770 1.00 31.17 196 SER A CA 1
ATOM 1614 C C . SER A 1 196 ? 14.145 2.400 30.941 1.00 28.76 196 SER A C 1
ATOM 1615 O O . SER A 1 196 ? 13.525 1.588 30.248 1.00 27.81 196 SER A O 1
ATOM 1618 N N . TYR A 1 197 ? 13.825 3.694 31.047 1.00 26.97 197 TYR A N 1
ATOM 1619 C CA A TYR A 1 197 ? 12.778 4.279 30.213 0.50 26.13 197 TYR A CA 1
ATOM 1620 C CA B TYR A 1 197 ? 12.807 4.382 30.23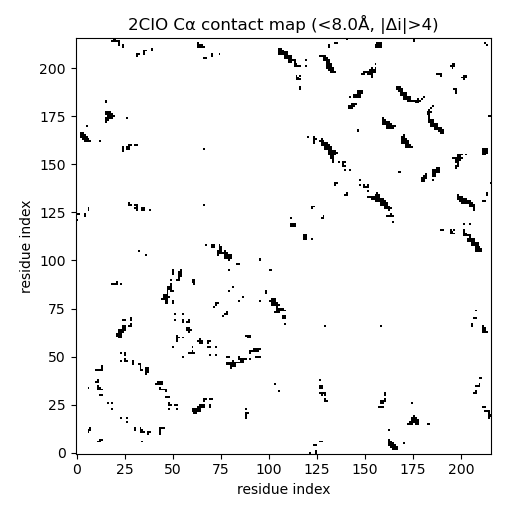1 0.50 26.11 197 TYR A CA 1
ATOM 1621 C C . TYR A 1 197 ? 13.261 4.525 28.788 1.00 25.11 197 TYR A C 1
ATOM 1622 O O . TYR A 1 197 ? 12.441 4.565 27.853 1.00 23.74 197 TYR A O 1
ATOM 1639 N N . GLY A 1 198 ? 14.579 4.664 28.628 1.00 23.42 198 GLY A N 1
ATOM 1640 C CA . GLY A 1 198 ? 15.188 5.065 27.377 1.00 21.02 198 GLY A CA 1
ATOM 1641 C C . GLY A 1 198 ? 15.205 6.570 27.229 1.00 19.23 198 GLY A C 1
ATOM 1642 O O . GLY A 1 198 ? 14.461 7.274 27.904 1.00 18.83 198 GLY A O 1
ATOM 1643 N N . VAL A 1 199 ? 16.082 7.086 26.365 1.00 18.11 199 VAL A N 1
ATOM 1644 C CA . VAL A 1 199 ? 16.101 8.501 26.044 1.00 17.72 199 VAL A CA 1
ATOM 1645 C C . VAL A 1 199 ? 14.749 8.910 25.453 1.00 18.11 199 VAL A C 1
ATOM 1646 O O . VAL A 1 199 ? 14.225 8.233 24.567 1.00 17.63 199 VAL A O 1
ATOM 1650 N N . CYS A 1 200 ? 14.187 9.984 26.001 1.00 18.43 200 CYS A N 1
ATOM 1651 C CA . CYS A 1 200 ? 12.860 10.497 25.647 1.00 19.45 200 CYS A CA 1
ATOM 1652 C C . CYS A 1 200 ? 11.771 9.444 25.850 1.00 18.84 200 CYS A C 1
ATOM 1653 O O . CYS A 1 200 ? 10.722 9.502 25.191 1.00 18.96 200 CYS A O 1
ATOM 1656 N N . GLY A 1 201 ? 11.992 8.492 26.759 1.00 18.30 201 GLY A N 1
ATOM 1657 C CA . GLY A 1 201 ? 10.996 7.446 27.020 1.00 17.65 201 GLY A CA 1
ATOM 1658 C C . GLY A 1 201 ? 10.855 6.420 25.905 1.00 17.13 201 GLY A C 1
ATOM 1659 O O . GLY A 1 201 ? 9.829 5.734 25.786 1.00 17.66 201 GLY A O 1
ATOM 1660 N N . LEU A 1 202 ? 11.915 6.272 25.107 1.00 16.47 202 LEU A N 1
ATOM 1661 C CA . LEU A 1 202 ? 11.897 5.374 23.964 1.00 15.73 202 LEU A CA 1
ATOM 1662 C C . LEU A 1 202 ? 11.516 3.910 24.229 1.00 16.14 202 LEU A C 1
ATOM 1663 O O . LEU A 1 202 ? 11.103 3.214 23.314 1.00 16.66 202 LEU A O 1
ATOM 1668 N N . TYR A 1 203 ? 11.675 3.418 25.468 1.00 16.43 203 TYR A N 1
ATOM 1669 C CA . TYR A 1 203 ? 11.402 1.985 25.730 1.00 17.54 203 TYR A CA 1
ATOM 1670 C C . TYR A 1 203 ? 9.998 1.728 26.307 1.00 18.88 203 TYR A C 1
ATOM 1671 O O . TYR A 1 203 ? 9.687 0.600 26.738 1.00 19.49 203 TYR A O 1
ATOM 1680 N N . THR A 1 204 ? 9.173 2.769 26.281 1.00 18.61 204 THR A N 1
ATOM 1681 C CA . THR A 1 204 ? 7.846 2.742 26.947 1.00 19.15 204 THR A CA 1
ATOM 1682 C C . THR A 1 204 ? 6.849 1.748 26.329 1.00 19.95 204 THR A C 1
ATOM 1683 O O . THR A 1 204 ? 6.124 1.037 27.049 1.00 20.46 204 THR A O 1
ATOM 1687 N N . SER A 1 205 ? 6.743 1.724 25.005 1.00 19.36 205 SER A N 1
ATOM 1688 C CA . SER A 1 205 ? 5.681 0.953 24.374 1.00 19.90 205 SER A CA 1
ATOM 1689 C C . SER A 1 205 ? 5.990 0.655 22.926 1.00 18.22 205 SER A C 1
ATOM 1690 O O . SER A 1 205 ? 5.762 1.517 22.060 1.00 19.67 205 SER A O 1
ATOM 1693 N N . SER A 1 206 ? 6.382 -0.584 22.662 1.00 18.18 206 SER A N 1
ATOM 1694 C CA . SER A 1 206 ? 6.927 -0.996 21.376 1.00 17.69 206 SER A CA 1
ATOM 1695 C C . SER A 1 206 ? 6.244 -2.244 20.846 1.00 17.10 206 SER A C 1
ATOM 1696 O O . SER A 1 206 ? 6.051 -3.223 21.592 1.00 17.32 206 SER A O 1
ATOM 1699 N N . PHE A 1 207 ? 5.815 -2.203 19.580 1.00 16.56 207 PHE A N 1
ATOM 1700 C CA . PHE A 1 207 ? 5.114 -3.328 18.936 1.00 16.99 207 PHE A CA 1
ATOM 1701 C C . PHE A 1 207 ? 5.649 -3.662 17.576 1.00 17.13 207 PHE A C 1
ATOM 1702 O O . PHE A 1 207 ? 6.235 -2.801 16.897 1.00 15.83 207 PHE A O 1
ATOM 1710 N N . TYR A 1 208 ? 5.377 -4.892 17.150 1.00 16.22 208 TYR A N 1
ATOM 1711 C CA . TYR A 1 208 ? 5.692 -5.382 15.818 1.00 17.70 208 TYR A CA 1
ATOM 1712 C C . TYR A 1 208 ? 4.650 -6.378 15.297 1.00 18.61 208 TYR A C 1
ATOM 1713 O O . TYR A 1 208 ? 4.056 -7.157 16.085 1.00 18.90 208 TYR A O 1
ATOM 1722 N N . PRO A 1 209 ? 4.437 -6.379 13.980 1.00 19.56 209 PRO A N 1
ATOM 1723 C CA . PRO A 1 209 ? 3.531 -7.340 13.341 1.00 20.82 209 PRO A CA 1
ATOM 1724 C C . PRO A 1 209 ? 4.140 -8.747 13.291 1.00 23.00 209 PRO A C 1
ATOM 1725 O O . PRO A 1 209 ? 5.367 -8.907 13.255 1.00 22.24 209 PRO A O 1
ATOM 1729 N N . VAL A 1 210 ? 3.271 -9.753 13.312 1.00 25.34 210 VAL A N 1
ATOM 1730 C CA . VAL A 1 210 ? 3.655 -11.142 13.100 1.00 28.72 210 VAL A CA 1
ATOM 1731 C C . VAL A 1 210 ? 3.129 -11.630 11.754 1.00 30.65 210 VAL A C 1
ATOM 1732 O O . VAL A 1 210 ? 1.992 -11.339 11.378 1.00 31.17 210 VAL A O 1
ATOM 1736 N N . LYS A 1 211 ? 3.985 -12.339 11.028 1.00 33.28 211 LYS A N 1
ATOM 1737 C CA . LYS A 1 211 ? 3.686 -12.965 9.748 1.00 35.81 211 LYS A CA 1
ATOM 1738 C C . LYS A 1 211 ? 4.838 -13.968 9.640 1.00 37.65 211 LYS A C 1
ATOM 1739 O O . LYS A 1 211 ? 5.845 -13.758 10.316 1.00 38.68 211 LYS A O 1
ATOM 1745 N N . ASN A 1 212 ? 4.742 -15.068 8.882 1.00 39.34 212 ASN A N 1
ATOM 1746 C CA . ASN A 1 212 ? 3.528 -15.613 8.273 1.00 40.53 212 ASN A CA 1
ATOM 1747 C C . ASN A 1 212 ? 3.339 -17.105 8.578 1.00 41.26 212 ASN A C 1
ATOM 1748 O O . ASN A 1 212 ? 3.103 -17.509 9.727 1.00 41.96 212 ASN A O 1
ATOM 1754 N N . GLY B 2 78 ? 0.739 5.113 21.714 1.00 38.64 78 GLY B N 1
ATOM 1755 C CA . GLY B 2 78 ? 0.271 6.529 21.857 1.00 38.62 78 GLY B CA 1
ATOM 1756 C C . GLY B 2 78 ? 0.770 7.492 20.789 1.00 38.43 78 GLY B C 1
ATOM 1757 O O . GLY B 2 78 ? 1.229 7.085 19.719 1.00 38.36 78 GLY B O 1
ATOM 1758 N N . GLY B 2 79 ? 0.676 8.782 21.087 1.00 38.39 79 GLY B N 1
ATOM 1759 C CA . GLY B 2 79 ? 1.070 9.818 20.149 1.00 37.99 79 GLY B CA 1
ATOM 1760 C C . GLY B 2 79 ? -0.087 10.249 19.273 1.00 37.82 79 GLY B C 1
ATOM 1761 O O . GLY B 2 79 ? -0.675 9.437 18.548 1.00 36.95 79 GLY B O 1
ATOM 1762 N N . THR B 2 80 ? -0.448 11.425 19.284 1.00 38.06 80 THR B N 1
ATOM 1763 N N . LEU B 2 95 ? 2.951 13.377 17.513 1.00 30.92 95 LEU B N 1
ATOM 1764 C CA . LEU B 2 95 ? 3.110 14.848 17.532 1.00 31.71 95 LEU B CA 1
ATOM 1765 C C . LEU B 2 95 ? 3.355 15.362 16.111 1.00 31.98 95 LEU B C 1
ATOM 1766 O O . LEU B 2 95 ? 4.033 14.714 15.327 1.00 30.05 95 LEU B O 1
ATOM 1771 N N . SER B 2 96 ? 2.779 16.508 15.769 1.00 33.33 96 SER B N 1
ATOM 1772 C CA . SER B 2 96 ? 3.123 17.176 14.507 1.00 35.01 96 SER B CA 1
ATOM 1773 C C . SER B 2 96 ? 4.341 18.072 14.743 1.00 35.85 96 SER B C 1
ATOM 1774 O O . SER B 2 96 ? 4.590 18.496 15.884 1.00 36.41 96 SER B O 1
ATOM 1777 N N . LEU B 2 97 ? 5.114 18.344 13.689 1.00 36.41 97 LEU B N 1
ATOM 1778 C CA . LEU B 2 97 ? 6.283 19.234 13.811 1.00 36.97 97 LEU B CA 1
ATOM 1779 C C . LEU B 2 97 ? 5.834 20.689 13.939 1.00 37.62 97 LEU B C 1
ATOM 1780 O O . LEU B 2 97 ? 6.489 21.510 14.597 1.00 37.83 97 LEU B O 1
ATOM 1785 N N . ALA B 2 98 ? 4.789 21.068 13.390 1.00 38.24 98 ALA B N 1
#

Nearest PDB structures (foldseek):
  2cio-assembly1_A  TM=1.005E+00  e=1.708E-53  Carica papaya
  1stf-assembly1_E  TM=1.001E+00  e=5.928E-51  Carica papaya
  6h8t-assembly1_A  TM=9.964E-01  e=2.092E-49  Carica papaya
  4qrv-assembly1_A  TM=9.976E-01  e=4.032E-48  Carica papaya
  4qrg-assembly1_A  TM=9.973E-01  e=1.447E-47  Carica papaya

InterPro domains:
  IPR000169 Cysteine peptidase, cysteine active site [PS00139] (152-163)
  IPR000668 Peptidase C1A, papain C-terminal [PF00112] (134-342)
  IPR000668 Peptidase C1A, papain C-terminal [PR00705] (152-167)
  IPR000668 Peptidase C1A, papain C-terminal [PR00705] (292-302)
  IPR000668 Peptidase C1A, papain C-terminal [PR00705] (303-309)
  IPR000668 Peptidase C1A, papain C-terminal [SM00645] (134-343)
  IPR013128 Peptidase C1A [PTHR12411] (39-336)
  IPR013201 Cathepsin propeptide inhibitor domain (I29) [PF08246] (48-104)
  IPR013201 Cathepsin propeptide inhibitor domain (I29) [SM00848] (48-104)
  IPR025660 Cysteine peptidase, histidine active site [PS00639] (290-300)
  IPR025661 Cysteine peptidase, asparagine active site [PS00640] (303-322)
  IPR038765 Papain-like cysteine peptidase superfamily [SSF54001] (42-343)
  IPR039417 Papain-like cysteine endopeptidase [cd02248] (135-342)